Protein AF-A0A936SI20-F1 (afdb_monomer)

Nearest PDB structures (foldseek):
  7jtu-assembly1_B  TM=7.827E-01  e=5.271E-05  Pseudomonas syringae

Secondary structure (DSSP, 8-state):
-----TTSTT-TTSPPPPPHHHHHHHHHHHHHHHHSTT----HHHHHHHHHHHHHH-TTTHHHHHHHHHHHHHHHHHHHHHHH-TT--HHHHHHHHHHHHHTTSS-TT-HHHHHHHHHHHHHHHTGGGS-TTTS-HHHHHHHHHHHHHHHHHTT--TTTTGGG---EETTEEPPGGG--HHHHHHTT---HHHHHHHHHTB-TTS-B-HHHHHHHHHHIIIIIHHHHHHHHHHHHHHHTSTTTTTTTTS-----TTS---

pLDDT: mean 87.97, std 15.88, range [34.09, 98.62]

Radius of gyration: 19.46 Å; Cα contacts (8 Å, |Δi|>4): 321; chains: 1; bounding box: 44×59×60 Å

Sequence (260 aa):
MPYPLNGWAKQDADMAPLPLAMQTLVDAAWQEVVDHPEFGLRPITRRQLYLYLQSTEPIRASYIWGWAALLTAQRVLPLFEQSLPNERLPSRLVTLADRVLLGRLPSSSWRISIYLEHAYHATGNSYGYDELELSTSAWCAGAAAYHALREVCGSTPLRSLNQITIVRSQQHVATDKLTDVDIGFCGQGDAAGMAALVYATLPDNRPELSRCKDFWSWWLSTVIPEAWHRATAKAAQHAHPADAARGERDRPDFGSQFRL

Foldseek 3Di:
DDDCPPPPPPPPPDQDDDDPVLLVLLVVQLVCLVPDPLSDRFLVSVLVSLVVCCVPPVPLSLLLQLQLLLVLLVVLVVVLCVLPVPDCLLVVLSVLSVCLSVVVDPLPDPVLVVSLVVLVVCLLCVVVDDPVSRALLNSLSSLSSSQSSCSSSPDRACPCLVVDWDADPNDTDDSRRDALVSCSNVSRHHSLRSSLCNQLADPVRDGDSVSSSVSSCCSSVPSSSVSVRSSVVVVVVVPPPVVVVVPPPPDPCPPPDDDD

Mean predicted aligned error: 6.42 Å

Solvent-accessible surface area (backbone atoms only — not comparable to full-atom values): 14501 Å² total; per-residue (Å²): 131,88,79,82,72,81,84,66,89,80,62,82,90,74,64,59,77,67,56,69,71,58,46,53,51,44,52,51,48,48,50,45,21,72,72,31,98,63,22,50,70,53,60,70,58,55,32,48,57,53,50,50,38,43,71,79,32,66,88,46,29,50,46,24,54,15,42,31,17,42,57,38,18,63,72,31,40,65,59,22,42,70,72,38,71,84,63,57,63,40,64,52,32,45,52,50,25,51,31,34,76,70,67,76,36,66,64,83,35,68,67,50,55,55,52,52,53,52,41,52,52,30,63,74,45,51,72,79,46,56,74,90,74,50,51,68,40,38,53,23,17,39,44,4,11,48,32,10,31,42,26,46,53,60,46,68,58,42,72,59,51,89,72,58,83,48,71,56,95,91,36,78,52,52,67,94,70,52,45,57,67,66,34,43,79,69,73,50,43,39,11,59,48,27,36,38,52,28,44,22,32,43,99,86,70,45,80,35,47,68,42,18,36,52,45,51,50,46,43,56,74,45,36,50,46,50,12,46,33,55,34,51,56,52,50,58,59,68,68,38,77,75,58,72,74,56,69,75,77,75,64,78,83,79,86,79,83,83,80,133

Structure (mmCIF, N/CA/C/O backbone):
data_AF-A0A936SI20-F1
#
_entry.id   AF-A0A936SI20-F1
#
loop_
_atom_site.group_PDB
_atom_site.id
_atom_site.type_symbol
_atom_site.label_atom_id
_atom_site.label_alt_id
_atom_site.label_comp_id
_atom_site.label_asym_id
_atom_site.label_entity_id
_atom_site.label_seq_id
_atom_site.pdbx_PDB_ins_code
_atom_site.Cartn_x
_atom_site.Cartn_y
_atom_site.Cartn_z
_atom_site.occupancy
_atom_site.B_iso_or_equiv
_atom_site.auth_seq_id
_atom_site.auth_comp_id
_atom_site.auth_asym_id
_atom_site.auth_atom_id
_atom_site.pdbx_PDB_model_num
ATOM 1 N N . MET A 1 1 ? 14.280 -19.915 -6.034 1.00 34.09 1 MET A N 1
ATOM 2 C CA . MET A 1 1 ? 14.252 -20.607 -4.726 1.00 34.09 1 MET A CA 1
ATOM 3 C C . MET A 1 1 ? 12.975 -20.206 -3.998 1.00 34.09 1 MET A C 1
ATOM 5 O O . MET A 1 1 ? 12.698 -19.012 -3.977 1.00 34.09 1 MET A O 1
ATOM 9 N N . PRO A 1 2 ? 12.175 -21.139 -3.458 1.00 35.44 2 PRO A N 1
ATOM 10 C CA . PRO A 1 2 ? 10.986 -20.787 -2.688 1.00 35.44 2 PRO A CA 1
ATOM 11 C C . PRO A 1 2 ? 11.415 -20.242 -1.319 1.00 35.44 2 PRO A C 1
ATOM 13 O O . PRO A 1 2 ? 12.085 -20.931 -0.553 1.00 35.44 2 PRO A O 1
ATOM 16 N N . TYR A 1 3 ? 11.068 -18.990 -1.023 1.00 40.94 3 TYR A N 1
ATOM 17 C CA . TYR A 1 3 ? 11.267 -18.406 0.304 1.00 40.94 3 TYR A CA 1
ATOM 18 C C . TYR A 1 3 ? 10.355 -19.122 1.309 1.00 40.94 3 TYR A C 1
ATOM 20 O O . TYR A 1 3 ? 9.141 -19.144 1.092 1.00 40.94 3 TYR A O 1
ATOM 28 N N . PRO A 1 4 ? 10.877 -19.689 2.411 1.00 36.53 4 PRO A N 1
ATOM 29 C CA . PRO A 1 4 ? 10.027 -20.280 3.429 1.00 36.53 4 PRO A CA 1
ATOM 30 C C . PRO A 1 4 ? 9.331 -19.157 4.207 1.00 36.53 4 PRO A C 1
ATOM 32 O O . PRO A 1 4 ? 9.898 -18.564 5.119 1.00 36.53 4 PRO A O 1
ATOM 35 N N . LEU A 1 5 ? 8.065 -18.894 3.883 1.00 47.62 5 LEU A N 1
ATOM 36 C CA . LEU A 1 5 ? 7.146 -18.043 4.659 1.00 47.62 5 LEU A CA 1
ATOM 37 C C . LEU A 1 5 ? 6.655 -18.732 5.949 1.00 47.62 5 LEU A C 1
ATOM 39 O O . LEU A 1 5 ? 5.606 -18.397 6.495 1.00 47.62 5 LEU A O 1
ATOM 43 N N . ASN A 1 6 ? 7.418 -19.699 6.463 1.00 39.12 6 ASN A N 1
ATOM 44 C CA . ASN A 1 6 ? 6.974 -20.713 7.424 1.00 39.12 6 ASN A CA 1
ATOM 45 C C . ASN A 1 6 ? 6.776 -20.208 8.868 1.00 39.12 6 ASN A C 1
ATOM 47 O O . ASN A 1 6 ? 6.651 -21.015 9.784 1.00 39.12 6 ASN A O 1
ATOM 51 N N . GLY A 1 7 ? 6.719 -18.893 9.088 1.00 47.31 7 GLY A N 1
ATOM 52 C CA . GLY A 1 7 ? 6.378 -18.303 10.386 1.00 47.31 7 GLY A CA 1
ATOM 53 C C . GLY A 1 7 ? 4.893 -17.976 10.580 1.00 47.31 7 GLY A C 1
ATOM 54 O O . GLY A 1 7 ? 4.487 -17.742 11.711 1.00 47.31 7 GLY A O 1
ATOM 55 N N . TRP A 1 8 ? 4.086 -17.950 9.512 1.00 53.06 8 TRP A N 1
ATOM 56 C CA . TRP A 1 8 ? 2.740 -17.351 9.552 1.00 53.06 8 TRP A CA 1
ATOM 57 C C . TRP A 1 8 ? 1.600 -18.381 9.625 1.00 53.06 8 TRP A C 1
ATOM 59 O O . TRP A 1 8 ? 0.498 -18.051 10.035 1.00 53.06 8 TRP A O 1
ATOM 69 N N . ALA A 1 9 ? 1.863 -19.649 9.298 1.00 49.19 9 ALA A N 1
ATOM 70 C CA . ALA A 1 9 ? 0.833 -20.675 9.086 1.00 49.19 9 ALA A CA 1
ATOM 71 C C . ALA A 1 9 ? 0.337 -21.401 10.360 1.00 49.19 9 ALA A C 1
ATOM 73 O O . ALA A 1 9 ? -0.119 -22.538 10.278 1.00 49.19 9 ALA A O 1
ATOM 74 N N . LYS A 1 10 ? 0.479 -20.820 11.561 1.00 50.41 10 LYS A N 1
ATOM 75 C CA . LYS A 1 10 ? 0.062 -21.481 12.823 1.00 50.41 10 LYS A CA 1
ATOM 76 C C . LYS A 1 10 ? -0.877 -20.669 13.721 1.00 50.41 10 LYS A C 1
ATOM 78 O O . LYS A 1 10 ? -1.105 -21.080 14.855 1.00 50.41 10 LYS A O 1
ATOM 83 N N . GLN A 1 11 ? -1.456 -19.571 13.234 1.00 56.06 11 GLN A N 1
ATOM 84 C CA . GLN A 1 11 ? -2.391 -18.737 14.011 1.00 56.06 11 GLN A CA 1
ATOM 85 C C . GLN A 1 11 ? -3.803 -18.634 13.408 1.00 56.06 11 GLN A C 1
ATOM 87 O O . GLN A 1 11 ? -4.549 -17.721 13.740 1.00 56.06 11 GLN A O 1
ATOM 92 N N . ASP A 1 12 ? -4.217 -19.598 12.586 1.00 58.28 12 ASP A N 1
ATOM 93 C CA . ASP A 1 12 ? -5.510 -19.518 11.888 1.00 58.28 12 ASP A CA 1
ATOM 94 C C . ASP A 1 12 ? -6.742 -19.739 12.790 1.00 58.28 12 ASP A C 1
ATOM 96 O O . ASP A 1 12 ? -7.859 -19.436 12.382 1.00 58.28 12 ASP A O 1
ATOM 100 N N . ALA A 1 13 ? -6.580 -20.246 14.019 1.00 59.50 13 ALA A N 1
ATOM 101 C CA . ALA A 1 13 ? -7.719 -20.666 14.843 1.00 59.50 13 ALA A CA 1
ATOM 102 C C . ALA A 1 13 ? -8.487 -19.525 15.549 1.00 59.50 13 ALA A C 1
ATOM 104 O O . ALA A 1 13 ? -9.607 -19.770 15.985 1.00 59.50 13 ALA A O 1
ATOM 105 N N . ASP A 1 14 ? -7.937 -18.305 15.638 1.00 76.44 14 ASP A N 1
ATOM 106 C CA . ASP A 1 14 ? -8.516 -17.205 16.444 1.00 76.44 14 ASP A CA 1
ATOM 107 C C . ASP A 1 14 ? -8.652 -15.859 15.697 1.00 76.44 14 ASP A C 1
ATOM 109 O O . ASP A 1 14 ? -8.897 -14.812 16.309 1.00 76.44 14 ASP A O 1
ATOM 113 N N . MET A 1 15 ? -8.522 -15.840 14.365 1.00 82.50 15 MET A N 1
ATOM 114 C CA . MET A 1 15 ? -8.760 -14.603 13.617 1.00 82.50 15 MET A CA 1
ATOM 115 C C . MET A 1 15 ? -10.246 -14.233 13.659 1.00 82.50 15 MET A C 1
ATOM 117 O O . MET A 1 15 ? -11.110 -14.962 13.174 1.00 82.50 15 MET A O 1
ATOM 121 N N . ALA A 1 16 ? -10.540 -13.062 14.227 1.00 84.25 16 ALA A N 1
ATOM 122 C CA . ALA A 1 16 ? -11.885 -12.499 14.219 1.00 84.25 16 ALA A CA 1
ATOM 123 C C . ALA A 1 16 ? -12.386 -12.383 12.765 1.00 84.25 16 ALA A C 1
ATOM 125 O O . ALA A 1 16 ? -11.688 -11.776 11.945 1.00 84.25 16 ALA A O 1
ATOM 126 N N . PRO A 1 17 ? -13.572 -12.926 12.434 1.00 90.94 17 PRO A N 1
ATOM 127 C CA . PRO A 1 17 ? -14.071 -12.893 11.068 1.00 90.94 17 PRO A CA 1
ATOM 128 C C . PRO A 1 17 ? -14.302 -11.449 10.613 1.00 90.94 17 PRO A C 1
ATOM 130 O O . PRO A 1 17 ? -14.689 -10.581 11.405 1.00 90.94 17 PRO A O 1
ATOM 133 N N . LEU A 1 18 ? -14.091 -11.197 9.320 1.00 94.31 18 LEU A N 1
ATOM 134 C CA . LEU A 1 18 ? -14.479 -9.930 8.711 1.00 94.31 18 LEU A CA 1
ATOM 135 C C . LEU A 1 18 ? -16.003 -9.742 8.829 1.00 94.31 18 LEU A C 1
ATOM 137 O O . LEU A 1 18 ? -16.756 -10.712 8.699 1.00 94.31 18 LEU A O 1
ATOM 141 N N . PRO A 1 19 ? -16.496 -8.505 9.024 1.00 95.25 19 PRO A N 1
ATOM 142 C CA . PRO A 1 19 ? -17.918 -8.222 8.889 1.00 95.25 19 PRO A CA 1
ATOM 143 C C . PRO A 1 19 ? -18.422 -8.666 7.514 1.00 95.25 19 PRO A C 1
ATOM 145 O O . PRO A 1 19 ? -17.736 -8.448 6.516 1.00 95.25 19 PRO A O 1
ATOM 148 N N . LEU A 1 20 ? -19.638 -9.218 7.444 1.00 95.81 20 LEU A N 1
ATOM 149 C CA . LEU A 1 20 ? -20.195 -9.789 6.209 1.00 95.81 20 LEU A CA 1
ATOM 150 C C . LEU A 1 20 ? -20.083 -8.841 5.004 1.00 95.81 20 LEU A C 1
ATOM 152 O O . LEU A 1 20 ? -19.653 -9.254 3.936 1.00 95.81 20 LEU A O 1
ATOM 156 N N . ALA A 1 21 ? -20.405 -7.559 5.185 1.00 95.81 21 ALA A N 1
ATOM 157 C CA . ALA A 1 21 ? -20.318 -6.578 4.106 1.00 95.81 21 ALA A CA 1
ATOM 158 C C . ALA A 1 21 ? -18.870 -6.289 3.656 1.00 95.81 21 ALA A C 1
ATOM 160 O O . ALA A 1 21 ? -18.645 -6.058 2.471 1.00 95.81 21 ALA A O 1
ATOM 161 N N . MET A 1 22 ? -17.879 -6.374 4.555 1.00 95.50 22 MET A N 1
ATOM 162 C CA . MET A 1 22 ? -16.465 -6.316 4.162 1.00 95.50 22 MET A CA 1
ATOM 163 C C . MET A 1 22 ? -16.072 -7.567 3.374 1.00 95.50 22 MET A C 1
ATOM 165 O O . MET A 1 22 ? -15.411 -7.448 2.348 1.00 95.50 22 MET A O 1
ATOM 169 N N . GLN A 1 23 ? -16.514 -8.751 3.815 1.00 97.06 23 GLN A N 1
ATOM 170 C CA . GLN A 1 23 ? -16.260 -10.004 3.101 1.00 97.06 23 GLN A CA 1
ATOM 171 C C . GLN A 1 23 ? -16.832 -9.952 1.679 1.00 97.06 23 GLN A C 1
ATOM 173 O O . GLN A 1 23 ? -16.118 -10.248 0.731 1.00 97.06 23 GLN A O 1
ATOM 178 N N . THR A 1 24 ? -18.064 -9.464 1.504 1.00 97.12 24 THR A N 1
ATOM 179 C CA . THR A 1 24 ? -18.669 -9.276 0.175 1.00 97.12 24 THR A CA 1
ATOM 180 C C . THR A 1 24 ? -17.839 -8.356 -0.725 1.00 97.12 24 THR A C 1
ATOM 182 O O . THR A 1 24 ? -17.704 -8.631 -1.915 1.00 97.12 24 THR A O 1
ATOM 185 N N . LEU A 1 25 ? -17.264 -7.272 -0.190 1.00 97.06 25 LEU A N 1
ATOM 186 C CA . LEU A 1 25 ? -16.385 -6.394 -0.971 1.00 97.06 25 LEU A CA 1
ATOM 187 C C . LEU A 1 25 ? -15.055 -7.066 -1.327 1.00 97.06 25 LEU A C 1
ATOM 189 O O . LEU A 1 25 ? -14.559 -6.868 -2.433 1.00 97.06 25 LEU A O 1
ATOM 193 N N . VAL A 1 26 ? -14.487 -7.858 -0.415 1.00 97.25 26 VAL A N 1
ATOM 194 C CA . VAL A 1 26 ? -13.281 -8.659 -0.674 1.00 97.25 26 VAL A CA 1
ATOM 195 C C . VAL A 1 26 ? -13.548 -9.700 -1.763 1.00 97.25 26 VAL A C 1
ATOM 197 O O . VAL A 1 26 ? -12.751 -9.818 -2.691 1.00 97.25 26 VAL A O 1
ATOM 200 N N . ASP A 1 27 ? -14.688 -10.388 -1.709 1.00 97.62 27 ASP A N 1
ATOM 201 C CA . ASP A 1 27 ? -15.091 -11.380 -2.709 1.00 97.62 27 ASP A CA 1
ATOM 202 C C . ASP A 1 27 ? -15.325 -10.726 -4.081 1.00 97.62 27 ASP A C 1
ATOM 204 O O . ASP A 1 27 ? -14.881 -11.244 -5.104 1.00 97.62 27 ASP A O 1
ATOM 208 N N . ALA A 1 28 ? -15.960 -9.548 -4.116 1.00 97.94 28 ALA A N 1
ATOM 209 C CA . ALA A 1 28 ? -16.147 -8.778 -5.346 1.00 97.94 28 ALA A CA 1
ATOM 210 C C . ALA A 1 28 ? -14.812 -8.282 -5.932 1.00 97.94 28 ALA A C 1
ATOM 212 O O . ALA A 1 28 ? -14.602 -8.357 -7.143 1.00 97.94 28 ALA A O 1
ATOM 213 N N . ALA A 1 29 ? -13.890 -7.814 -5.083 1.00 98.06 29 ALA A N 1
ATOM 214 C CA . ALA A 1 29 ? -12.540 -7.436 -5.495 1.00 98.06 29 ALA A CA 1
ATOM 215 C C . ALA A 1 29 ? -11.754 -8.641 -6.035 1.00 98.06 29 ALA A C 1
ATOM 217 O O . ALA A 1 29 ? -11.025 -8.513 -7.017 1.00 98.06 29 ALA A O 1
ATOM 218 N N . TRP A 1 30 ? -11.926 -9.821 -5.437 1.00 98.19 30 TRP A N 1
ATOM 219 C CA . TRP A 1 30 ? -11.322 -11.049 -5.944 1.00 98.19 30 TRP A CA 1
ATOM 220 C C . TRP A 1 30 ? -11.899 -11.455 -7.302 1.00 98.19 30 TRP A C 1
ATOM 222 O O . TRP A 1 30 ? -11.140 -11.795 -8.209 1.00 98.19 30 TRP A O 1
ATOM 232 N N . GLN A 1 31 ? -13.219 -11.368 -7.473 1.00 98.19 31 GLN A N 1
ATOM 233 C CA . GLN A 1 31 ? -13.856 -11.643 -8.758 1.00 98.19 31 GLN A CA 1
ATOM 234 C C . GLN A 1 31 ? -13.330 -10.704 -9.854 1.00 98.19 31 GLN A C 1
ATOM 236 O O . GLN A 1 31 ? -13.006 -11.161 -10.946 1.00 98.19 31 GLN A O 1
ATOM 241 N N . GLU A 1 32 ? -13.133 -9.419 -9.542 1.00 97.62 32 GLU A N 1
ATOM 242 C CA . GLU A 1 32 ? -12.495 -8.477 -10.467 1.00 97.62 32 GLU A CA 1
ATOM 243 C C . GLU A 1 32 ? -11.084 -8.918 -10.874 1.00 97.62 32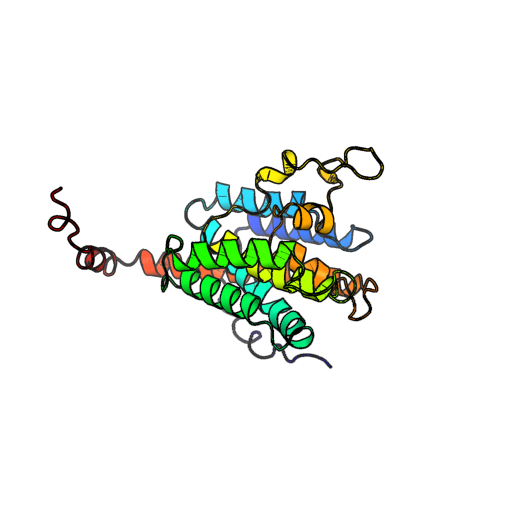 GLU A C 1
ATOM 245 O O . GLU A 1 32 ? -10.760 -8.887 -12.059 1.00 97.62 32 GLU A O 1
ATOM 250 N N . VAL A 1 33 ? -10.255 -9.356 -9.923 1.00 97.00 33 VAL A N 1
ATOM 251 C CA . VAL A 1 33 ? -8.907 -9.869 -10.219 1.00 97.00 33 VAL A CA 1
ATOM 252 C C . VAL A 1 33 ? -8.973 -11.074 -11.153 1.00 97.00 33 VAL A C 1
ATOM 254 O O . VAL A 1 33 ? -8.160 -11.178 -12.065 1.00 97.00 33 VAL A O 1
ATOM 257 N N . VAL A 1 34 ? -9.926 -11.985 -10.948 1.00 97.00 34 VAL A N 1
ATOM 258 C CA . VAL A 1 34 ? -10.100 -13.176 -11.795 1.00 97.00 34 VAL A CA 1
ATOM 259 C C . VAL A 1 34 ? -10.534 -12.805 -13.215 1.00 97.00 34 VAL A C 1
ATOM 261 O O . VAL A 1 34 ? -10.047 -13.418 -14.165 1.00 97.00 34 VAL A O 1
ATOM 264 N N . ASP A 1 35 ? -11.403 -11.805 -13.354 1.00 96.69 35 ASP A N 1
ATOM 265 C CA . ASP A 1 35 ? -11.956 -11.373 -14.641 1.00 96.69 35 ASP A CA 1
ATOM 266 C C . ASP A 1 35 ? -11.031 -10.405 -15.405 1.00 96.69 35 ASP A C 1
ATOM 268 O O . ASP A 1 35 ? -11.179 -10.222 -16.617 1.00 96.69 35 ASP A O 1
ATOM 272 N N . HIS A 1 36 ? -10.063 -9.776 -14.727 1.00 93.94 36 HIS A N 1
ATOM 273 C CA . HIS A 1 36 ? -9.126 -8.844 -15.349 1.00 93.94 36 HIS A CA 1
ATOM 274 C C . HIS A 1 36 ? -8.080 -9.584 -16.212 1.00 93.94 36 HIS A C 1
ATOM 276 O O . HIS A 1 36 ? -7.395 -10.470 -15.698 1.00 93.94 36 HIS A O 1
ATOM 282 N N . PRO A 1 37 ? -7.839 -9.185 -17.482 1.00 92.38 37 PRO A N 1
ATOM 283 C CA . PRO A 1 37 ? -6.885 -9.870 -18.370 1.00 92.38 37 PRO A CA 1
ATOM 284 C C . PRO A 1 37 ? -5.454 -9.973 -17.819 1.00 92.38 37 PRO A C 1
ATOM 286 O O . PRO A 1 37 ? -4.747 -10.942 -18.074 1.00 92.38 37 PRO A O 1
ATOM 289 N N . GLU A 1 38 ? -5.035 -8.965 -17.054 1.00 92.31 38 GLU A N 1
ATOM 290 C CA . GLU A 1 38 ? -3.713 -8.896 -16.409 1.00 92.31 38 GLU A CA 1
ATOM 291 C C . GLU A 1 38 ? -3.732 -9.298 -14.922 1.00 92.31 38 GLU A C 1
ATOM 293 O O . GLU A 1 38 ? -2.758 -9.078 -14.205 1.00 92.31 38 GLU A O 1
ATOM 298 N N . PHE A 1 39 ? -4.854 -9.839 -14.436 1.00 92.38 39 PHE A N 1
ATOM 299 C CA . PHE A 1 39 ? -5.101 -10.135 -13.021 1.00 92.38 39 PHE A CA 1
ATOM 300 C C . PHE A 1 39 ? -4.857 -8.946 -12.077 1.00 92.38 39 PHE A C 1
ATOM 302 O O . PHE A 1 39 ? -4.412 -9.123 -10.947 1.00 92.38 39 PHE A O 1
ATOM 309 N N . GLY A 1 40 ? -5.100 -7.719 -12.542 1.00 93.31 40 GLY A N 1
ATOM 310 C CA . GLY A 1 40 ? -4.929 -6.507 -11.749 1.00 93.31 40 GLY A CA 1
ATOM 311 C C . GLY A 1 40 ? -6.171 -6.202 -10.916 1.00 93.31 40 GLY A C 1
ATOM 312 O O . GLY A 1 40 ? -7.290 -6.320 -11.408 1.00 93.31 40 GLY A O 1
ATOM 313 N N . LEU A 1 41 ? -5.975 -5.755 -9.675 1.00 96.44 41 LEU A N 1
ATOM 314 C CA . LEU A 1 41 ? -7.034 -5.138 -8.879 1.00 96.44 41 LEU A CA 1
ATOM 315 C C . LEU A 1 41 ? -7.017 -3.627 -9.111 1.00 96.44 41 LEU A C 1
ATOM 317 O O . LEU A 1 41 ? -6.046 -2.964 -8.730 1.00 96.44 41 LEU A O 1
ATOM 321 N N . ARG A 1 42 ? -8.072 -3.065 -9.711 1.00 96.00 42 ARG A N 1
ATOM 322 C CA . ARG A 1 42 ? -8.062 -1.652 -10.101 1.00 96.00 42 ARG A CA 1
ATOM 323 C C . ARG A 1 42 ? -7.987 -0.731 -8.876 1.00 96.00 42 ARG A C 1
ATOM 325 O O . ARG A 1 42 ? -8.638 -0.989 -7.856 1.00 96.00 42 ARG A O 1
ATOM 332 N N . PRO A 1 43 ? -7.309 0.423 -8.998 1.00 96.56 43 PRO A N 1
ATOM 333 C CA . PRO A 1 43 ? -7.232 1.424 -7.934 1.00 96.56 43 PRO A CA 1
ATOM 334 C C . PRO A 1 43 ? -8.606 1.877 -7.420 1.00 96.56 43 PRO A C 1
ATOM 336 O O . PRO A 1 43 ? -8.796 2.083 -6.223 1.00 96.56 43 PRO A O 1
ATOM 339 N N . ILE A 1 44 ? -9.602 1.999 -8.305 1.00 95.56 44 ILE A N 1
ATOM 340 C CA . ILE A 1 44 ? -10.958 2.404 -7.910 1.00 95.56 44 ILE A CA 1
ATOM 341 C C . ILE A 1 44 ? -11.608 1.401 -6.945 1.00 95.56 44 ILE A C 1
ATOM 343 O O . ILE A 1 44 ? -12.281 1.812 -6.001 1.00 95.56 44 ILE A O 1
ATOM 347 N N . THR A 1 45 ? -11.350 0.108 -7.127 1.00 96.44 45 THR A N 1
ATOM 348 C CA . THR A 1 45 ? -11.889 -0.971 -6.293 1.00 96.44 45 THR A CA 1
ATOM 349 C C . THR A 1 45 ? -11.171 -1.023 -4.947 1.00 96.44 45 THR A C 1
ATOM 351 O O . THR A 1 45 ? -11.819 -1.090 -3.902 1.00 96.44 45 THR A O 1
ATOM 354 N N . ARG A 1 46 ? -9.841 -0.841 -4.924 1.00 97.00 46 ARG A N 1
ATOM 355 C CA . ARG A 1 46 ? -9.090 -0.682 -3.660 1.00 97.00 46 ARG A CA 1
ATOM 356 C C . ARG A 1 46 ? -9.569 0.534 -2.868 1.00 97.00 46 ARG A C 1
ATOM 358 O O . ARG A 1 46 ? -9.825 0.439 -1.670 1.00 97.00 46 ARG A O 1
ATOM 365 N N . ARG A 1 47 ? -9.816 1.658 -3.547 1.00 95.75 47 ARG A N 1
ATOM 366 C CA . ARG A 1 47 ? -10.406 2.860 -2.938 1.00 95.75 47 ARG A CA 1
ATOM 367 C C . ARG A 1 47 ? -11.770 2.585 -2.303 1.00 95.75 47 ARG A C 1
ATOM 369 O O . ARG A 1 47 ? -12.038 3.114 -1.228 1.00 95.75 47 ARG A O 1
ATOM 376 N N . GLN A 1 48 ? -12.626 1.775 -2.926 1.00 95.50 48 GLN A N 1
ATOM 377 C CA . GLN A 1 48 ? -13.923 1.401 -2.348 1.00 95.50 48 GLN A CA 1
ATOM 378 C C . GLN A 1 48 ? -13.767 0.604 -1.048 1.00 95.50 48 GLN A C 1
ATOM 380 O O . GLN A 1 48 ? -14.471 0.908 -0.085 1.00 95.50 48 GLN A O 1
ATOM 385 N N . LEU A 1 49 ? -12.809 -0.329 -0.975 1.00 96.12 49 LEU A N 1
ATOM 386 C CA . LEU A 1 49 ? -12.480 -1.038 0.270 1.00 96.12 49 LEU A CA 1
ATOM 387 C C . LEU A 1 49 ? -12.071 -0.052 1.378 1.00 96.12 49 LEU A C 1
ATOM 389 O O . LEU A 1 49 ? -12.596 -0.112 2.491 1.00 96.12 49 LEU A O 1
ATOM 393 N N . TYR A 1 50 ? -11.190 0.905 1.068 1.00 96.06 50 TYR A N 1
ATOM 394 C CA . TYR A 1 50 ? -10.752 1.919 2.035 1.00 96.06 50 TYR A CA 1
ATOM 395 C C . TYR A 1 50 ? -11.891 2.837 2.498 1.00 96.06 50 TYR A C 1
ATOM 397 O O . TYR A 1 50 ? -12.010 3.124 3.690 1.00 96.06 50 TYR A O 1
ATOM 405 N N . LEU A 1 51 ? -12.747 3.285 1.575 1.00 94.94 51 LEU A N 1
ATOM 406 C CA . LEU A 1 51 ? -13.894 4.140 1.890 1.00 94.94 51 LEU A CA 1
ATOM 407 C C . LEU A 1 51 ? -14.942 3.410 2.729 1.00 94.94 51 LEU A C 1
ATOM 409 O O . LEU A 1 51 ? -15.489 4.003 3.660 1.00 94.94 51 LEU A O 1
ATOM 413 N N . TYR A 1 52 ? -15.193 2.133 2.435 1.00 95.50 52 TYR A N 1
ATOM 414 C CA . TYR A 1 52 ? -16.080 1.306 3.239 1.00 95.50 52 TYR A CA 1
ATOM 415 C C . TYR A 1 52 ? -15.587 1.254 4.689 1.00 95.50 52 TYR A C 1
ATOM 417 O O . TYR A 1 52 ? -16.320 1.673 5.586 1.00 95.50 52 TYR A O 1
ATOM 425 N N . LEU A 1 53 ? -14.319 0.885 4.911 1.00 93.75 53 LEU A N 1
ATOM 426 C CA . LEU A 1 53 ? -13.716 0.858 6.248 1.00 93.75 53 LEU A CA 1
ATOM 427 C C . LEU A 1 53 ? -13.791 2.219 6.945 1.00 93.75 53 LEU A C 1
ATOM 429 O O . LEU A 1 53 ? -14.165 2.291 8.110 1.00 93.75 53 LEU A O 1
ATOM 433 N N . GLN A 1 54 ? -13.486 3.310 6.240 1.00 94.38 54 GLN A N 1
ATOM 434 C CA . GLN A 1 54 ? -13.587 4.660 6.799 1.00 94.38 54 GLN A CA 1
ATOM 435 C C . GLN A 1 54 ? -15.014 5.005 7.254 1.00 94.38 54 GLN A C 1
ATOM 437 O O . GLN A 1 54 ? -15.175 5.725 8.240 1.00 94.38 54 GLN A O 1
ATOM 442 N N . SER A 1 55 ? -16.032 4.524 6.537 1.00 95.25 55 SER A N 1
ATOM 443 C CA . SER A 1 55 ? -17.439 4.798 6.841 1.00 95.25 55 SER A CA 1
ATOM 444 C C . SER A 1 55 ? -17.985 3.949 7.991 1.00 95.25 55 SER A C 1
ATOM 446 O O . SER A 1 55 ? -18.723 4.466 8.827 1.00 95.25 55 SER A O 1
ATOM 448 N N . THR A 1 56 ? -17.607 2.671 8.067 1.00 94.00 56 THR A N 1
ATOM 449 C CA . THR A 1 56 ? -18.126 1.736 9.076 1.00 94.00 56 THR A CA 1
ATOM 450 C C . THR A 1 56 ? -17.286 1.714 10.345 1.00 94.00 56 THR A C 1
ATOM 452 O O . THR A 1 56 ? -17.796 1.418 11.418 1.00 94.00 56 THR A O 1
ATOM 455 N N . GLU A 1 57 ? -15.996 2.023 10.230 1.00 92.94 57 GLU A N 1
ATOM 456 C CA . GLU A 1 57 ? -15.003 1.911 11.296 1.00 92.94 57 GLU A CA 1
ATOM 457 C C . GLU A 1 57 ? -14.142 3.177 11.419 1.00 92.94 57 GLU A C 1
ATOM 459 O O . GLU A 1 57 ? -12.915 3.087 11.427 1.00 92.94 57 GLU A O 1
ATOM 464 N N . PRO A 1 58 ? -14.720 4.384 11.548 1.00 89.62 58 PRO A N 1
ATOM 465 C CA . PRO A 1 58 ? -13.977 5.640 11.411 1.00 89.62 58 PRO A CA 1
ATOM 466 C C . PRO A 1 58 ? -12.797 5.788 12.383 1.00 89.62 58 PRO A C 1
ATOM 468 O O . PRO A 1 58 ? -11.800 6.419 12.044 1.00 89.62 58 PRO A O 1
ATOM 471 N N . ILE A 1 59 ? -12.894 5.184 13.572 1.00 87.88 59 ILE A N 1
ATOM 472 C CA . ILE A 1 59 ? -11.834 5.190 14.592 1.00 87.88 59 ILE A CA 1
ATOM 473 C C . ILE A 1 59 ? -10.710 4.202 14.239 1.00 87.88 59 ILE A C 1
ATOM 475 O O . ILE A 1 59 ? -9.542 4.461 14.523 1.00 87.88 59 ILE A O 1
ATOM 479 N N . ARG A 1 60 ? -11.050 3.056 13.635 1.00 92.56 60 ARG A N 1
ATOM 480 C CA . ARG A 1 60 ? -10.124 1.935 13.402 1.00 92.56 60 ARG A CA 1
ATOM 481 C C . ARG A 1 60 ? -9.597 1.861 11.974 1.00 92.56 60 ARG A C 1
ATOM 483 O O . ARG A 1 60 ? -8.564 1.233 11.768 1.00 92.56 60 ARG A O 1
ATOM 490 N N . ALA A 1 61 ? -10.257 2.498 11.009 1.00 93.69 61 ALA A N 1
ATOM 491 C CA . ALA A 1 61 ? -9.933 2.414 9.588 1.00 93.69 61 ALA A CA 1
ATOM 492 C C . ALA A 1 61 ? -8.454 2.715 9.320 1.00 93.69 61 ALA A C 1
ATOM 494 O O . ALA A 1 61 ? -7.799 1.957 8.607 1.00 93.69 61 ALA A O 1
ATOM 495 N N . SER A 1 62 ? -7.907 3.732 9.996 1.00 93.00 62 SER A N 1
ATOM 496 C CA . SER A 1 62 ? -6.493 4.094 9.892 1.00 93.00 62 SER A CA 1
ATOM 497 C C . SER A 1 62 ? -5.520 3.025 10.365 1.00 93.00 62 SER A C 1
ATOM 499 O O . SER A 1 62 ? -4.486 2.803 9.738 1.00 93.00 62 SER A O 1
ATOM 501 N N . TYR A 1 63 ? -5.868 2.306 11.428 1.00 95.25 63 TYR A N 1
ATOM 502 C CA . TYR A 1 63 ? -5.083 1.171 11.892 1.00 95.25 63 TYR A CA 1
ATOM 503 C C . TYR A 1 63 ? -5.214 -0.028 10.958 1.00 95.25 63 TYR A C 1
ATOM 505 O O . TYR A 1 63 ? -4.218 -0.707 10.723 1.00 95.25 63 TYR A O 1
ATOM 513 N N . ILE A 1 64 ? -6.409 -0.280 10.416 1.00 96.25 64 ILE A N 1
ATOM 514 C CA . ILE A 1 64 ? -6.648 -1.400 9.500 1.00 96.25 64 ILE A CA 1
ATOM 515 C C . ILE A 1 64 ? -5.817 -1.210 8.229 1.00 96.25 64 ILE A C 1
ATOM 517 O O . ILE A 1 64 ? -4.992 -2.062 7.913 1.00 96.25 64 ILE A O 1
ATOM 521 N N . TRP A 1 65 ? -5.945 -0.083 7.521 1.00 94.75 65 TRP A N 1
ATOM 522 C CA . TRP A 1 65 ? -5.124 0.108 6.321 1.00 94.75 65 TRP A CA 1
ATOM 523 C C . TRP A 1 65 ? -3.638 0.254 6.658 1.00 94.75 65 TRP A C 1
ATOM 525 O O . TRP A 1 65 ? -2.806 -0.248 5.914 1.00 94.75 65 TRP A O 1
ATOM 535 N N . GLY A 1 66 ? -3.285 0.844 7.807 1.00 97.06 66 GLY A N 1
ATOM 536 C CA . GLY A 1 66 ? -1.892 0.962 8.226 1.00 97.06 66 GLY A CA 1
ATOM 537 C C . GLY A 1 66 ? -1.231 -0.409 8.392 1.00 97.06 66 GLY A C 1
ATOM 538 O O . GLY A 1 66 ? -0.141 -0.635 7.866 1.00 97.06 66 GLY A O 1
ATOM 539 N N . TRP A 1 67 ? -1.907 -1.351 9.061 1.00 98.06 67 TRP A N 1
ATOM 540 C CA . TRP A 1 67 ? -1.437 -2.735 9.164 1.00 98.06 67 TRP A CA 1
ATOM 541 C C . TRP A 1 67 ? -1.357 -3.412 7.799 1.00 98.06 67 TRP A C 1
ATOM 543 O O . TRP A 1 67 ? -0.340 -4.040 7.507 1.00 98.06 67 TRP A O 1
ATOM 553 N N . ALA A 1 68 ? -2.373 -3.254 6.948 1.00 98.19 68 ALA A N 1
ATOM 554 C CA . ALA A 1 68 ? -2.351 -3.824 5.605 1.00 98.19 68 ALA A CA 1
ATOM 555 C C . ALA A 1 68 ? -1.148 -3.311 4.791 1.00 98.19 68 ALA A C 1
ATOM 557 O O . ALA A 1 68 ? -0.445 -4.098 4.153 1.00 98.19 68 ALA A O 1
ATOM 558 N N . ALA A 1 69 ? -0.857 -2.012 4.868 1.00 98.44 69 ALA A N 1
ATOM 559 C CA . ALA A 1 69 ? 0.258 -1.379 4.179 1.00 98.44 69 ALA A CA 1
ATOM 560 C C . ALA A 1 69 ? 1.620 -1.847 4.717 1.00 98.44 69 ALA A C 1
ATOM 562 O O . ALA A 1 69 ? 2.510 -2.178 3.932 1.00 98.44 69 ALA A O 1
ATOM 563 N N . LEU A 1 70 ? 1.775 -1.954 6.044 1.00 98.56 70 LEU A N 1
ATOM 564 C CA . LEU A 1 70 ? 2.996 -2.479 6.663 1.00 98.56 70 LEU A CA 1
ATOM 565 C C . LEU A 1 70 ? 3.273 -3.926 6.235 1.00 98.56 70 LEU A C 1
ATOM 567 O O . LEU A 1 70 ? 4.381 -4.226 5.794 1.00 98.56 70 LEU A O 1
ATOM 571 N N . LEU A 1 71 ? 2.275 -4.808 6.348 1.00 98.50 71 LEU A N 1
ATOM 572 C CA . LEU A 1 71 ? 2.389 -6.221 5.964 1.00 98.50 71 LEU A CA 1
ATOM 573 C C . LEU A 1 71 ? 2.771 -6.360 4.486 1.00 98.50 71 LEU A C 1
ATOM 575 O O . LEU A 1 71 ? 3.629 -7.163 4.118 1.00 98.50 71 LEU A O 1
ATOM 579 N N . THR A 1 72 ? 2.172 -5.519 3.647 1.00 98.56 72 THR A N 1
ATOM 580 C CA . THR A 1 72 ? 2.472 -5.432 2.220 1.00 98.56 72 THR A CA 1
ATOM 581 C C . THR A 1 72 ? 3.919 -5.014 1.964 1.00 98.56 72 THR A C 1
ATOM 583 O O . THR A 1 72 ? 4.637 -5.704 1.241 1.00 98.56 72 THR A O 1
ATOM 586 N N . ALA A 1 73 ? 4.390 -3.930 2.583 1.00 98.50 73 ALA A N 1
ATOM 587 C CA . ALA A 1 73 ? 5.763 -3.464 2.410 1.00 98.50 73 ALA A CA 1
ATOM 588 C C . ALA A 1 73 ? 6.792 -4.483 2.929 1.00 98.50 73 ALA A C 1
ATOM 590 O O . ALA A 1 73 ? 7.792 -4.745 2.262 1.00 98.50 73 ALA A O 1
ATOM 591 N N . GLN A 1 74 ? 6.528 -5.127 4.071 1.00 98.38 74 GLN A N 1
ATOM 592 C CA . GLN A 1 74 ? 7.366 -6.209 4.602 1.00 98.38 74 GLN A CA 1
ATOM 593 C C . GLN A 1 74 ? 7.491 -7.381 3.622 1.00 98.38 74 GLN A C 1
ATOM 595 O O . GLN A 1 74 ? 8.552 -7.996 3.530 1.00 98.38 74 GLN A O 1
ATOM 600 N N . ARG A 1 75 ? 6.430 -7.682 2.864 1.00 97.81 75 ARG A N 1
ATOM 601 C CA . ARG A 1 75 ? 6.412 -8.780 1.891 1.00 97.81 75 ARG A CA 1
ATOM 602 C C . ARG A 1 75 ? 7.351 -8.547 0.706 1.00 97.81 75 ARG A C 1
ATOM 604 O O . ARG A 1 75 ? 7.899 -9.522 0.189 1.00 97.81 75 ARG A O 1
ATOM 611 N N . VAL A 1 76 ? 7.518 -7.295 0.272 1.00 97.56 76 VAL A N 1
ATOM 612 C CA . VAL A 1 76 ? 8.370 -6.919 -0.876 1.00 97.56 76 VAL A CA 1
ATOM 613 C C . VAL A 1 76 ? 9.746 -6.389 -0.478 1.00 97.56 76 VAL A C 1
ATOM 615 O O . VAL A 1 76 ? 10.648 -6.387 -1.312 1.00 97.56 76 VAL A O 1
ATOM 618 N N . LEU A 1 77 ? 9.952 -6.008 0.786 1.00 97.88 77 LEU A N 1
ATOM 619 C CA . LEU A 1 77 ? 11.237 -5.506 1.281 1.00 97.88 77 LEU A CA 1
ATOM 620 C C . LEU A 1 77 ? 12.425 -6.440 0.966 1.00 97.88 77 LEU A C 1
ATOM 622 O O . LEU A 1 77 ? 13.435 -5.936 0.479 1.00 97.88 77 LEU A O 1
ATOM 626 N N . PRO A 1 78 ? 12.338 -7.777 1.124 1.00 97.31 78 PRO A N 1
ATOM 627 C CA . PRO A 1 78 ? 13.459 -8.648 0.778 1.00 97.31 78 PRO A CA 1
ATOM 628 C C . PRO A 1 78 ? 13.864 -8.576 -0.700 1.00 97.31 78 PRO A C 1
ATOM 630 O O . PRO A 1 78 ? 15.030 -8.794 -1.014 1.00 97.31 78 PRO A O 1
ATOM 633 N N . LEU A 1 79 ? 12.925 -8.293 -1.613 1.00 94.94 79 LEU A N 1
ATOM 634 C CA . LEU A 1 79 ? 13.208 -8.149 -3.048 1.00 94.94 79 LEU A CA 1
ATOM 635 C C . LEU A 1 79 ? 13.958 -6.841 -3.330 1.00 94.94 79 LEU A C 1
ATOM 637 O O . LEU A 1 79 ? 14.876 -6.815 -4.152 1.00 94.94 79 LEU A O 1
ATOM 641 N N . PHE A 1 80 ? 13.615 -5.778 -2.595 1.00 95.75 80 PHE A N 1
ATOM 642 C CA . PHE A 1 80 ? 14.385 -4.537 -2.590 1.00 95.75 80 PHE A CA 1
ATOM 643 C C . PHE A 1 80 ? 15.816 -4.783 -2.100 1.00 95.75 80 PHE A C 1
ATOM 645 O O . PHE A 1 80 ? 16.768 -4.453 -2.795 1.00 95.75 80 PHE A O 1
ATOM 652 N N . GLU A 1 81 ? 15.971 -5.410 -0.931 1.00 96.69 81 GLU A N 1
ATOM 653 C CA . GLU A 1 81 ? 17.276 -5.634 -0.293 1.00 96.69 81 GLU A CA 1
ATOM 654 C C . GLU A 1 81 ? 18.190 -6.562 -1.107 1.00 96.69 81 GLU A C 1
ATOM 656 O O . GLU A 1 81 ? 19.408 -6.425 -1.057 1.00 96.69 81 GLU A O 1
ATOM 661 N N . GLN A 1 82 ? 17.625 -7.482 -1.890 1.00 95.50 82 GLN A N 1
ATOM 662 C CA . GLN A 1 82 ? 18.390 -8.279 -2.855 1.00 95.50 82 GLN A CA 1
ATOM 663 C C . GLN A 1 82 ? 18.918 -7.441 -4.018 1.00 95.50 82 GLN A C 1
ATOM 665 O O . GLN A 1 82 ? 20.038 -7.666 -4.470 1.00 95.50 82 GLN A O 1
ATOM 670 N N . SER A 1 83 ? 18.109 -6.499 -4.503 1.00 93.81 83 SER A N 1
ATOM 671 C CA . SER A 1 83 ? 18.458 -5.657 -5.650 1.00 93.81 83 SER A CA 1
ATOM 672 C C . SER A 1 83 ? 19.447 -4.560 -5.253 1.00 93.81 83 SER A C 1
ATOM 674 O O . SER A 1 83 ? 20.387 -4.282 -5.987 1.00 93.81 83 SER A O 1
ATOM 676 N N . LEU A 1 84 ? 19.255 -3.963 -4.073 1.00 95.38 84 LEU A N 1
ATOM 677 C CA . LEU A 1 84 ? 20.025 -2.833 -3.556 1.00 95.38 84 LEU A CA 1
ATOM 678 C C . LEU A 1 84 ? 20.460 -3.084 -2.097 1.00 95.38 84 LEU A C 1
ATOM 680 O O . LEU A 1 84 ? 19.956 -2.443 -1.173 1.00 95.38 84 LEU A O 1
ATOM 684 N N . PRO A 1 85 ? 21.424 -3.988 -1.845 1.00 96.19 85 PRO A N 1
ATOM 685 C CA . PRO A 1 85 ? 21.777 -4.431 -0.487 1.00 96.19 85 PRO A CA 1
ATOM 686 C C . PRO A 1 85 ? 22.364 -3.335 0.414 1.00 96.19 85 PRO A C 1
ATOM 688 O O . PRO A 1 85 ? 22.339 -3.445 1.645 1.00 96.19 85 PRO A O 1
ATOM 691 N N . ASN A 1 86 ? 22.899 -2.273 -0.190 1.00 96.06 86 ASN A N 1
ATOM 692 C CA . ASN A 1 86 ? 23.483 -1.143 0.527 1.00 96.06 86 ASN A CA 1
ATOM 693 C C . ASN A 1 86 ? 22.463 -0.039 0.833 1.00 96.06 86 ASN A C 1
ATOM 695 O O . ASN A 1 86 ? 22.723 0.793 1.703 1.00 96.06 86 ASN A O 1
ATOM 699 N N . GLU A 1 87 ? 21.305 -0.041 0.168 1.00 96.88 87 GLU A N 1
ATOM 700 C CA . GLU A 1 87 ? 20.266 0.957 0.392 1.00 96.88 87 GLU A CA 1
ATOM 701 C C . GLU A 1 87 ? 19.397 0.545 1.588 1.00 96.88 87 GLU A C 1
ATOM 703 O O . GLU A 1 87 ? 18.767 -0.511 1.615 1.00 96.88 87 GLU A O 1
ATOM 708 N N . ARG A 1 88 ? 19.392 1.377 2.632 1.00 97.69 88 ARG A N 1
ATOM 709 C CA . ARG A 1 88 ? 18.756 1.067 3.925 1.00 97.69 88 ARG A CA 1
ATOM 710 C C . ARG A 1 88 ? 17.447 1.809 4.138 1.00 97.69 88 ARG A C 1
ATOM 712 O O . ARG A 1 88 ? 16.741 1.506 5.102 1.00 97.69 88 ARG A O 1
ATOM 719 N N . LEU A 1 89 ? 17.131 2.793 3.301 1.00 97.69 89 LEU A N 1
ATOM 720 C CA . LEU A 1 89 ? 15.986 3.666 3.490 1.00 97.69 89 LEU A CA 1
ATOM 721 C C . LEU A 1 89 ? 14.667 2.877 3.561 1.00 97.69 89 LEU A C 1
ATOM 723 O O . LEU A 1 89 ? 13.991 3.035 4.578 1.00 97.69 89 LEU A O 1
ATOM 727 N N . PRO A 1 90 ? 14.317 1.956 2.639 1.00 98.12 90 PRO A N 1
ATOM 728 C CA . PRO A 1 90 ? 13.059 1.205 2.748 1.00 98.12 90 PRO A CA 1
ATOM 729 C C . PRO A 1 90 ? 12.918 0.388 4.035 1.00 98.12 90 PRO A C 1
ATOM 731 O O . PRO A 1 90 ? 11.874 0.437 4.684 1.00 98.12 90 PRO A O 1
ATOM 734 N N . SER A 1 91 ? 13.985 -0.283 4.475 1.00 98.38 91 SER A N 1
ATOM 735 C CA . SER A 1 91 ? 14.001 -1.030 5.742 1.00 98.38 91 SER A CA 1
ATOM 736 C C . SER A 1 91 ? 13.748 -0.114 6.952 1.00 98.38 91 SER A C 1
ATOM 738 O O . SER A 1 91 ? 12.972 -0.441 7.859 1.00 98.38 91 SER A O 1
ATOM 740 N N . ARG A 1 92 ? 14.320 1.100 6.942 1.00 98.44 92 ARG A N 1
ATOM 741 C CA . ARG A 1 92 ? 14.054 2.125 7.965 1.00 98.44 92 ARG A CA 1
ATOM 742 C C . ARG A 1 92 ? 12.605 2.613 7.923 1.00 98.44 92 ARG A C 1
ATOM 744 O O . ARG A 1 92 ? 12.009 2.754 8.987 1.00 98.44 92 ARG A O 1
ATOM 751 N N . LEU A 1 93 ? 12.027 2.834 6.741 1.00 98.56 93 LEU A N 1
ATOM 752 C CA . LEU A 1 93 ? 10.626 3.257 6.591 1.00 98.56 93 LEU A CA 1
ATOM 753 C C . LEU A 1 93 ? 9.657 2.200 7.137 1.00 98.56 93 LEU A C 1
ATOM 755 O O . LEU A 1 93 ? 8.789 2.535 7.941 1.00 98.56 93 LEU A O 1
ATOM 759 N N . VAL A 1 94 ? 9.865 0.924 6.794 1.00 98.62 94 VAL A N 1
ATOM 760 C CA . VAL A 1 94 ? 9.088 -0.212 7.329 1.00 98.62 94 VAL A CA 1
ATOM 761 C C . VAL A 1 94 ? 9.208 -0.293 8.853 1.00 98.62 94 VAL A C 1
ATOM 763 O O . VAL A 1 94 ? 8.208 -0.447 9.552 1.00 98.62 94 VAL A O 1
ATOM 766 N N . THR A 1 95 ? 10.418 -0.118 9.390 1.00 98.44 95 THR A N 1
ATOM 767 C CA . THR A 1 95 ? 10.653 -0.106 10.843 1.00 98.44 95 THR A CA 1
ATOM 768 C C . THR A 1 95 ? 9.927 1.053 11.533 1.00 98.44 95 THR A C 1
ATOM 770 O O . THR A 1 95 ? 9.378 0.893 12.622 1.00 98.44 95 THR A O 1
ATOM 773 N N . LEU A 1 96 ? 9.916 2.243 10.928 1.00 98.19 96 LEU A N 1
ATOM 774 C CA . LEU A 1 96 ? 9.192 3.395 11.467 1.00 98.19 96 LEU A CA 1
ATOM 775 C C . LEU A 1 96 ? 7.677 3.172 11.431 1.00 98.19 96 LEU A C 1
ATOM 777 O O . LEU A 1 96 ? 7.013 3.470 12.423 1.00 98.19 96 LEU A O 1
ATOM 781 N N . ALA A 1 97 ? 7.151 2.603 10.345 1.00 98.38 97 ALA A N 1
ATOM 782 C CA . ALA A 1 97 ? 5.739 2.261 10.212 1.00 98.38 97 ALA A CA 1
ATOM 783 C C . ALA A 1 97 ? 5.300 1.266 11.305 1.00 98.38 97 ALA A C 1
ATOM 785 O O . ALA A 1 97 ? 4.318 1.515 12.003 1.00 98.38 97 ALA A O 1
ATOM 786 N N . ASP A 1 98 ? 6.080 0.209 11.552 1.00 98.25 98 ASP A N 1
ATOM 787 C CA . ASP A 1 98 ? 5.846 -0.722 12.666 1.00 98.25 98 ASP A CA 1
ATOM 788 C C . ASP A 1 98 ? 5.818 -0.006 14.023 1.00 98.25 98 ASP A C 1
ATOM 790 O O . ASP A 1 98 ? 4.876 -0.146 14.805 1.00 98.25 98 ASP A O 1
ATOM 794 N N . ARG A 1 99 ? 6.803 0.857 14.290 1.00 97.06 99 ARG A N 1
ATOM 795 C CA . ARG A 1 99 ? 6.852 1.612 15.549 1.00 97.06 99 ARG A CA 1
ATOM 796 C C . ARG A 1 99 ? 5.652 2.534 15.738 1.00 97.06 99 ARG A C 1
ATOM 798 O O . ARG A 1 99 ? 5.184 2.654 16.871 1.00 97.06 99 ARG A O 1
ATOM 805 N N . VAL A 1 100 ? 5.164 3.177 14.679 1.00 96.31 100 VAL A N 1
ATOM 806 C CA . VAL A 1 100 ? 3.966 4.025 14.752 1.00 96.31 100 VAL A CA 1
ATOM 807 C C . VAL A 1 100 ? 2.722 3.172 15.007 1.00 96.31 100 VAL A C 1
ATOM 809 O O . VAL A 1 100 ? 1.963 3.463 15.936 1.00 96.31 100 VAL A O 1
ATOM 812 N N . LEU A 1 101 ? 2.551 2.055 14.292 1.00 95.50 101 LEU A N 1
ATOM 813 C CA . LEU A 1 101 ? 1.434 1.130 14.514 1.00 95.50 101 LEU A CA 1
ATOM 814 C C . LEU A 1 101 ? 1.438 0.499 15.901 1.00 95.50 101 LEU A C 1
ATOM 816 O O . LEU A 1 101 ? 0.370 0.279 16.466 1.00 95.50 101 LEU A O 1
ATOM 820 N N . LEU A 1 102 ? 2.603 0.267 16.498 1.00 94.88 102 LEU A N 1
ATOM 821 C CA . LEU A 1 102 ? 2.733 -0.233 17.867 1.00 94.88 102 LEU A CA 1
ATOM 822 C C . LEU A 1 102 ? 2.636 0.871 18.933 1.00 94.88 102 LEU A C 1
ATOM 824 O O . LEU A 1 102 ? 2.737 0.577 20.119 1.00 94.88 102 LEU A O 1
ATOM 828 N N . GLY A 1 103 ? 2.445 2.139 18.547 1.00 94.00 103 GLY A N 1
ATOM 829 C CA . GLY A 1 103 ? 2.391 3.271 19.483 1.00 94.00 103 GLY A CA 1
ATOM 830 C C . GLY A 1 103 ? 3.736 3.611 20.140 1.00 94.00 103 GLY A C 1
ATOM 831 O O . GLY A 1 103 ? 3.780 4.379 21.094 1.00 94.00 103 GLY A O 1
ATOM 832 N N . ARG A 1 104 ? 4.846 3.064 19.630 1.00 95.88 104 ARG A N 1
ATOM 833 C CA . ARG A 1 104 ? 6.223 3.296 20.112 1.00 95.88 104 ARG A CA 1
ATOM 834 C C . ARG A 1 104 ? 6.867 4.548 19.510 1.00 95.88 104 ARG A C 1
ATOM 836 O O . ARG A 1 104 ? 8.021 4.865 19.815 1.00 95.88 104 ARG A O 1
ATOM 843 N N . LEU A 1 105 ? 6.174 5.202 18.582 1.00 94.94 105 LEU A N 1
ATOM 844 C CA . LEU A 1 105 ? 6.558 6.462 17.963 1.00 94.94 105 LEU A CA 1
ATOM 845 C C . LEU A 1 105 ? 5.283 7.215 17.544 1.00 94.94 105 LEU A C 1
ATOM 847 O O . LEU A 1 105 ? 4.470 6.636 16.829 1.00 94.94 105 LEU A O 1
ATOM 851 N N . PRO A 1 106 ? 5.080 8.478 17.951 1.00 95.56 106 PRO A N 1
ATOM 852 C CA . PRO A 1 106 ? 3.952 9.266 17.461 1.00 95.56 106 PRO A CA 1
ATOM 853 C C . PRO A 1 106 ? 4.051 9.487 15.947 1.00 95.56 106 PRO A C 1
ATOM 855 O O . PRO A 1 106 ? 5.135 9.795 15.444 1.00 95.56 106 PRO A O 1
ATOM 858 N N . SER A 1 107 ? 2.928 9.403 15.228 1.00 95.50 107 SER A N 1
ATOM 859 C CA . SER A 1 107 ? 2.875 9.688 13.784 1.00 95.50 107 SER A CA 1
ATOM 860 C C . SER A 1 107 ? 3.282 11.127 13.442 1.00 95.50 107 SER A C 1
ATOM 862 O O . SER A 1 107 ? 3.755 11.377 12.340 1.00 95.50 107 SER A O 1
ATOM 864 N N . SER A 1 108 ? 3.159 12.053 14.399 1.00 95.50 108 SER A N 1
ATOM 865 C CA . SER A 1 108 ? 3.579 13.457 14.309 1.00 95.50 108 SER A CA 1
ATOM 866 C C . SER A 1 108 ? 5.052 13.707 14.662 1.00 95.50 108 SER A C 1
ATOM 868 O O . SER A 1 108 ? 5.485 14.857 14.721 1.00 95.50 108 SER A O 1
ATOM 870 N N . SER A 1 109 ? 5.843 12.666 14.947 1.00 96.31 109 SER A N 1
ATOM 871 C CA . SER A 1 109 ? 7.258 12.836 15.284 1.00 96.31 109 SER A CA 1
ATOM 872 C C . SER A 1 109 ? 8.027 13.486 14.128 1.00 96.31 109 SER A C 1
ATOM 874 O O . SER A 1 109 ? 7.950 13.015 12.998 1.00 96.31 109 SER A O 1
ATOM 876 N N . TRP A 1 110 ? 8.865 14.491 14.416 1.00 95.69 110 TRP A N 1
ATOM 877 C CA . TRP A 1 110 ? 9.729 15.141 13.414 1.00 95.69 110 TRP A CA 1
ATOM 878 C C . TRP A 1 110 ? 10.597 14.150 12.625 1.00 95.69 110 TRP A C 1
ATOM 880 O O . TRP A 1 110 ? 10.904 14.378 11.458 1.00 95.69 110 TRP A O 1
ATOM 890 N N . ARG A 1 111 ? 10.965 13.018 13.245 1.00 94.88 111 ARG A N 1
ATOM 891 C CA . ARG A 1 111 ? 11.701 11.939 12.577 1.00 94.88 111 ARG A CA 1
ATOM 892 C C . ARG A 1 111 ? 10.899 11.365 11.414 1.00 94.88 111 ARG A C 1
ATOM 894 O O . ARG A 1 111 ? 11.471 11.140 10.359 1.00 94.88 111 ARG A O 1
ATOM 901 N N . ILE A 1 112 ? 9.596 11.151 11.593 1.00 97.19 112 ILE A N 1
ATOM 902 C CA . ILE A 1 112 ? 8.719 10.674 10.520 1.00 97.19 112 ILE A CA 1
ATOM 903 C C . ILE A 1 112 ? 8.726 11.662 9.358 1.00 97.19 112 ILE A C 1
ATOM 905 O O . ILE A 1 112 ? 8.944 11.239 8.228 1.00 97.19 112 ILE A O 1
ATOM 909 N N . SER A 1 113 ? 8.562 12.959 9.634 1.00 96.06 113 SER A N 1
ATOM 910 C CA . SER A 1 113 ? 8.548 13.992 8.594 1.00 96.06 113 SER A CA 1
ATOM 911 C C . SER A 1 113 ? 9.832 13.989 7.760 1.00 96.06 113 SER A C 1
ATOM 913 O O . SER A 1 113 ? 9.749 13.932 6.538 1.00 96.06 113 SER A O 1
ATOM 915 N N . ILE A 1 114 ? 11.005 13.938 8.405 1.00 96.75 114 ILE A N 1
ATOM 916 C CA . ILE A 1 114 ? 12.298 13.875 7.701 1.00 96.75 114 ILE A CA 1
ATOM 917 C C . ILE A 1 114 ? 12.406 12.620 6.834 1.00 96.75 114 ILE A C 1
ATOM 919 O O . ILE A 1 114 ? 12.856 12.689 5.695 1.00 96.75 114 ILE A O 1
ATOM 923 N N . TYR A 1 115 ? 12.008 11.456 7.355 1.00 98.06 115 TYR A N 1
ATOM 924 C CA . TYR A 1 115 ? 12.096 10.212 6.590 1.00 98.06 115 TYR A CA 1
ATOM 925 C C . TYR A 1 115 ? 11.101 10.165 5.429 1.00 98.06 115 TYR A C 1
ATOM 927 O O . TYR A 1 115 ? 11.441 9.623 4.383 1.00 98.06 115 TYR A O 1
ATOM 935 N N . LEU A 1 116 ? 9.905 10.739 5.582 1.00 97.19 116 LEU A N 1
ATOM 936 C CA . LEU A 1 116 ? 8.932 10.857 4.497 1.00 97.19 116 LEU A CA 1
ATOM 937 C C . LEU A 1 116 ? 9.413 11.802 3.396 1.00 97.19 116 LEU A C 1
ATOM 939 O O . LEU A 1 116 ? 9.274 11.468 2.224 1.00 97.19 116 LEU A O 1
ATOM 943 N N . GLU A 1 117 ? 10.001 12.941 3.757 1.00 96.56 117 GLU A N 1
ATOM 944 C CA . GLU A 1 117 ? 10.606 13.873 2.801 1.00 96.56 117 GLU A CA 1
ATOM 945 C C . GLU A 1 117 ? 11.781 13.218 2.066 1.00 96.56 117 GLU A C 1
ATOM 947 O O . GLU A 1 117 ? 11.826 13.199 0.837 1.00 96.56 117 GLU A O 1
ATOM 952 N N . HIS A 1 118 ? 12.691 12.579 2.804 1.00 96.69 118 HIS A N 1
ATOM 953 C CA . HIS A 1 118 ? 13.835 11.901 2.206 1.00 96.69 118 HIS A CA 1
ATOM 954 C C . HIS A 1 118 ? 13.404 10.737 1.301 1.00 96.69 118 HIS A C 1
ATOM 956 O O . HIS A 1 118 ? 13.966 10.555 0.227 1.00 96.69 118 HIS A O 1
ATOM 962 N N . ALA A 1 119 ? 12.373 9.983 1.689 1.00 96.25 119 ALA A N 1
ATOM 963 C CA . ALA A 1 119 ? 11.799 8.919 0.871 1.00 96.25 119 ALA A CA 1
ATOM 964 C C . ALA A 1 119 ? 11.081 9.442 -0.374 1.00 96.25 119 ALA A C 1
ATOM 966 O O . ALA A 1 119 ? 11.201 8.826 -1.430 1.00 96.25 119 ALA A O 1
ATOM 967 N N . TYR A 1 120 ? 10.386 10.576 -0.283 1.00 95.00 120 TYR A N 1
ATOM 968 C CA . TYR A 1 120 ? 9.796 11.238 -1.445 1.00 95.00 120 TYR A CA 1
ATOM 969 C C . TYR A 1 120 ? 10.876 11.618 -2.468 1.00 95.00 120 TYR A C 1
ATOM 971 O O . TYR A 1 120 ? 10.761 11.283 -3.643 1.00 95.00 120 TYR A O 1
ATOM 979 N N . HIS A 1 121 ? 11.978 12.225 -2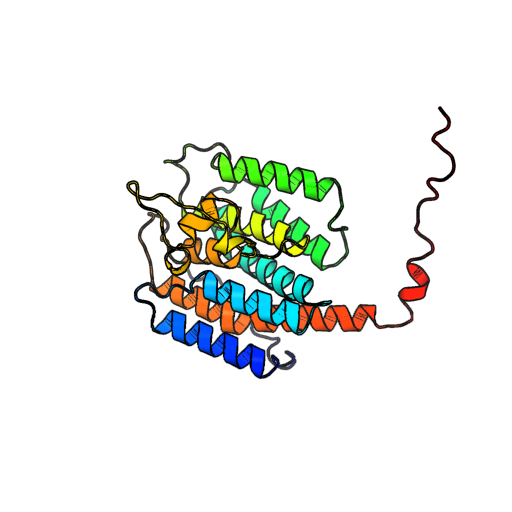.020 1.00 94.94 121 HIS A N 1
ATOM 980 C CA . HIS A 1 121 ? 13.092 12.556 -2.911 1.00 94.94 121 HIS A CA 1
ATOM 981 C C . HIS A 1 121 ? 13.824 11.321 -3.440 1.00 94.94 121 HIS A C 1
ATOM 983 O O . HIS A 1 121 ? 14.142 11.267 -4.624 1.00 94.94 121 HIS A O 1
ATOM 989 N N . ALA A 1 122 ? 14.067 10.315 -2.598 1.00 94.19 122 ALA A N 1
ATOM 990 C CA . ALA A 1 122 ? 14.733 9.089 -3.019 1.00 94.19 122 ALA A CA 1
ATOM 991 C C . ALA A 1 122 ? 13.900 8.322 -4.056 1.00 94.19 122 ALA A C 1
ATOM 993 O O . ALA A 1 122 ? 14.437 7.909 -5.075 1.00 94.19 122 ALA A O 1
ATOM 994 N N . THR A 1 123 ? 12.588 8.185 -3.848 1.00 91.25 123 THR A N 1
ATOM 995 C CA . THR A 1 123 ? 11.692 7.559 -4.837 1.00 91.25 123 THR A CA 1
ATOM 996 C C . THR A 1 123 ? 11.599 8.380 -6.125 1.00 91.25 123 THR A C 1
ATOM 998 O O . THR A 1 123 ? 11.591 7.795 -7.202 1.00 91.25 123 THR A O 1
ATOM 1001 N N . GLY A 1 124 ? 11.593 9.715 -6.045 1.00 89.81 124 GLY A N 1
ATOM 1002 C CA . GLY A 1 124 ? 11.572 10.592 -7.222 1.00 89.81 124 GLY A CA 1
ATOM 1003 C C . GLY A 1 124 ? 12.890 10.667 -8.005 1.00 89.81 124 GLY A C 1
ATOM 1004 O O . GLY A 1 124 ? 12.864 11.017 -9.177 1.00 89.81 124 GLY A O 1
ATOM 1005 N N . ASN A 1 125 ? 14.024 10.341 -7.380 1.00 92.81 125 ASN A N 1
ATOM 1006 C CA . ASN A 1 125 ? 15.357 10.375 -7.993 1.00 92.81 125 ASN A CA 1
ATOM 1007 C C . ASN A 1 125 ? 16.016 8.985 -8.014 1.00 92.81 125 ASN A C 1
ATOM 1009 O O . ASN A 1 125 ? 17.225 8.871 -7.815 1.00 92.81 125 ASN A O 1
ATOM 1013 N N . SER A 1 126 ? 15.218 7.920 -8.148 1.00 91.94 126 SER A N 1
ATOM 1014 C CA . SER A 1 126 ? 15.696 6.537 -8.313 1.00 91.94 126 SER A CA 1
ATOM 1015 C C . SER A 1 126 ? 16.767 6.104 -7.300 1.00 91.94 126 SER A C 1
ATOM 1017 O O . SER A 1 126 ? 17.704 5.387 -7.629 1.00 91.94 126 SER A O 1
ATOM 1019 N N . TYR A 1 127 ? 16.655 6.552 -6.046 1.00 92.69 127 TYR A N 1
ATOM 1020 C CA . TYR A 1 127 ? 17.615 6.304 -4.961 1.00 92.69 127 TYR A CA 1
ATOM 1021 C C . TYR A 1 127 ? 19.064 6.724 -5.291 1.00 92.69 127 TYR A C 1
ATOM 1023 O O . TYR A 1 127 ? 20.009 6.223 -4.689 1.00 92.69 127 TYR A O 1
ATOM 1031 N N . GLY A 1 128 ? 19.243 7.658 -6.231 1.00 93.31 128 GLY A N 1
ATOM 1032 C CA . GLY A 1 128 ? 20.546 8.119 -6.715 1.00 93.31 128 GLY A CA 1
ATOM 1033 C C . GLY A 1 128 ? 21.176 7.247 -7.806 1.00 93.31 128 GLY A C 1
ATOM 1034 O O . GLY A 1 128 ? 22.307 7.529 -8.195 1.00 93.31 128 GLY A O 1
ATOM 1035 N N . TYR A 1 129 ? 20.476 6.218 -8.287 1.00 92.69 129 TYR A N 1
ATOM 1036 C CA . TYR A 1 129 ? 20.891 5.393 -9.424 1.00 92.69 129 TYR A CA 1
ATOM 1037 C C . TYR A 1 129 ? 20.375 5.988 -10.737 1.00 92.69 129 TYR A C 1
ATOM 1039 O O . TYR A 1 129 ? 19.385 6.725 -10.742 1.00 92.69 129 TYR A O 1
ATOM 1047 N N . ASP A 1 130 ? 21.022 5.643 -11.851 1.00 91.94 130 ASP A N 1
ATOM 1048 C CA . ASP A 1 130 ? 20.471 5.921 -13.177 1.00 91.94 130 ASP A CA 1
ATOM 1049 C C . ASP A 1 130 ? 19.121 5.192 -13.331 1.00 91.94 130 ASP A C 1
ATOM 1051 O O . ASP A 1 130 ? 18.961 4.047 -12.892 1.00 91.94 130 ASP A O 1
ATOM 1055 N N . GLU A 1 131 ? 18.134 5.849 -13.942 1.00 85.69 131 GLU A N 1
ATOM 1056 C CA . GLU A 1 131 ? 16.802 5.276 -14.172 1.00 85.69 131 GLU A CA 1
ATOM 1057 C C . GLU A 1 131 ? 16.858 3.971 -14.978 1.00 85.69 131 GLU A C 1
ATOM 1059 O O . GLU A 1 131 ? 16.000 3.107 -14.811 1.00 85.69 131 GLU A O 1
ATOM 1064 N N . LEU A 1 132 ? 17.877 3.806 -15.825 1.00 87.19 132 LEU A N 1
ATOM 1065 C CA . LEU A 1 132 ? 18.097 2.596 -16.613 1.00 87.19 132 LEU A CA 1
ATOM 1066 C C . LEU A 1 132 ? 18.753 1.465 -15.807 1.00 87.19 132 LEU A C 1
ATOM 1068 O O . LEU A 1 132 ? 18.647 0.300 -16.193 1.00 87.19 132 LEU A O 1
ATOM 1072 N N . GLU A 1 133 ? 19.432 1.791 -14.707 1.00 88.44 133 GLU A N 1
ATOM 1073 C CA . GLU A 1 133 ? 20.098 0.821 -13.831 1.00 88.44 133 GLU A CA 1
ATOM 1074 C C . GLU A 1 133 ? 19.162 0.300 -12.735 1.00 88.44 133 GLU A C 1
ATOM 1076 O O . GLU A 1 133 ? 19.288 -0.848 -12.295 1.00 88.44 133 GLU A O 1
ATOM 1081 N N . LEU A 1 134 ? 18.204 1.120 -12.296 1.00 90.62 134 LEU A N 1
ATOM 1082 C CA . LEU A 1 134 ? 17.238 0.729 -11.280 1.00 90.62 134 LEU A CA 1
ATOM 1083 C C . LEU A 1 134 ? 16.090 -0.078 -11.893 1.00 90.62 134 LEU A C 1
ATOM 1085 O O . LEU A 1 134 ? 15.263 0.441 -12.640 1.00 90.62 134 LEU A O 1
ATOM 1089 N N . SER A 1 135 ? 15.971 -1.352 -11.513 1.00 91.94 135 SER A N 1
ATOM 1090 C CA . SER A 1 135 ? 14.823 -2.156 -11.944 1.00 91.94 135 SER A CA 1
ATOM 1091 C C . SER A 1 135 ? 13.508 -1.563 -11.430 1.00 91.94 135 SER A C 1
ATOM 1093 O O . SER A 1 135 ? 13.407 -1.121 -10.279 1.00 91.94 135 SER A O 1
ATOM 1095 N N . THR A 1 136 ? 12.456 -1.620 -12.252 1.00 90.88 136 THR A N 1
ATOM 1096 C CA . THR A 1 136 ? 11.114 -1.159 -11.859 1.00 90.88 136 THR A CA 1
ATOM 1097 C C . THR A 1 136 ? 10.636 -1.874 -10.595 1.00 90.88 136 THR A C 1
ATOM 1099 O O . THR A 1 136 ? 10.039 -1.260 -9.716 1.00 90.88 136 THR A O 1
ATOM 1102 N N . SER A 1 137 ? 10.970 -3.160 -10.451 1.00 92.94 137 SER A N 1
ATOM 1103 C CA . SER A 1 137 ? 10.684 -3.947 -9.248 1.00 92.94 137 SER A CA 1
ATOM 1104 C C . SER A 1 137 ? 11.356 -3.373 -7.992 1.00 92.94 137 SER A C 1
ATOM 1106 O O . SER A 1 137 ? 10.715 -3.287 -6.944 1.00 92.94 137 SER A O 1
ATOM 1108 N N . ALA A 1 138 ? 12.630 -2.974 -8.062 1.00 94.69 138 ALA A N 1
ATOM 1109 C CA . ALA A 1 138 ? 13.314 -2.360 -6.924 1.00 94.69 138 ALA A CA 1
ATOM 1110 C C . ALA A 1 138 ? 12.702 -0.993 -6.590 1.00 94.69 138 ALA A C 1
ATOM 1112 O O . ALA A 1 138 ? 12.379 -0.733 -5.431 1.00 94.69 138 ALA A O 1
ATOM 1113 N N . TRP A 1 139 ? 12.446 -0.156 -7.597 1.00 94.81 139 TRP A N 1
ATOM 1114 C CA . TRP A 1 139 ? 11.780 1.130 -7.391 1.00 94.81 139 TRP A CA 1
ATOM 1115 C C . TRP A 1 139 ? 10.409 0.970 -6.709 1.00 94.81 139 TRP A C 1
ATOM 1117 O O . TRP A 1 139 ? 10.164 1.565 -5.657 1.00 94.81 139 TRP A O 1
ATOM 1127 N N . CYS A 1 140 ? 9.551 0.088 -7.234 1.00 95.94 140 CYS A N 1
ATOM 1128 C CA . CYS A 1 140 ? 8.226 -0.194 -6.679 1.00 95.94 140 CYS A CA 1
ATOM 1129 C C . CYS A 1 140 ? 8.291 -0.748 -5.247 1.00 95.94 140 CYS A C 1
ATOM 1131 O O . CYS A 1 140 ? 7.490 -0.360 -4.398 1.00 95.94 140 CYS A O 1
ATOM 1133 N N . ALA A 1 141 ? 9.252 -1.623 -4.934 1.00 96.94 141 ALA A N 1
ATOM 1134 C CA . ALA A 1 141 ? 9.398 -2.170 -3.584 1.00 96.94 141 ALA A CA 1
ATOM 1135 C C . ALA A 1 141 ? 9.800 -1.086 -2.568 1.00 96.94 141 ALA A C 1
ATOM 1137 O O . ALA A 1 141 ? 9.273 -1.043 -1.453 1.00 96.94 141 ALA A O 1
ATOM 1138 N N . GLY A 1 142 ? 10.685 -0.172 -2.967 1.00 97.00 142 GLY A N 1
ATOM 1139 C CA . GLY A 1 142 ? 11.046 0.986 -2.157 1.00 97.00 142 GLY A CA 1
ATOM 1140 C C . GLY A 1 142 ? 9.878 1.963 -1.973 1.00 97.00 142 GLY A C 1
ATOM 1141 O O . GLY A 1 142 ? 9.626 2.435 -0.859 1.00 97.00 142 GLY A O 1
ATOM 1142 N N . ALA A 1 143 ? 9.100 2.198 -3.031 1.00 96.81 143 ALA A N 1
ATOM 1143 C CA . ALA A 1 143 ? 7.896 3.017 -2.974 1.00 96.81 143 ALA A CA 1
ATOM 1144 C C . ALA A 1 143 ? 6.800 2.397 -2.090 1.00 96.81 143 ALA A C 1
ATOM 1146 O O . ALA A 1 143 ? 6.137 3.120 -1.346 1.00 96.81 143 ALA A O 1
ATOM 1147 N N . ALA A 1 144 ? 6.646 1.069 -2.076 1.00 98.12 144 ALA A N 1
ATOM 1148 C CA . ALA A 1 144 ? 5.724 0.389 -1.167 1.00 98.12 144 ALA A CA 1
ATOM 1149 C C . ALA A 1 144 ? 6.059 0.680 0.309 1.00 98.12 144 ALA A C 1
ATOM 1151 O O . ALA A 1 144 ? 5.159 0.947 1.105 1.00 98.12 144 ALA A O 1
ATOM 1152 N N . ALA A 1 145 ? 7.347 0.710 0.675 1.00 98.44 145 ALA A N 1
ATOM 1153 C CA . ALA A 1 145 ? 7.785 1.089 2.022 1.00 98.44 145 ALA A CA 1
ATOM 1154 C C . ALA A 1 145 ? 7.482 2.561 2.357 1.00 98.44 145 ALA A C 1
ATOM 1156 O O . ALA A 1 145 ? 7.068 2.873 3.477 1.00 98.44 145 ALA A O 1
ATOM 1157 N N . TYR A 1 146 ? 7.649 3.463 1.387 1.00 97.88 146 TYR A N 1
ATOM 1158 C CA . TYR A 1 146 ? 7.265 4.870 1.519 1.00 97.88 146 TYR A CA 1
ATOM 1159 C C . TYR A 1 146 ? 5.757 5.044 1.744 1.00 97.88 146 TYR A C 1
ATOM 1161 O O . TYR A 1 146 ? 5.350 5.710 2.701 1.00 97.88 146 TYR A O 1
ATOM 1169 N N . HIS A 1 147 ? 4.928 4.405 0.916 1.00 97.75 147 HIS A N 1
ATOM 1170 C CA . HIS A 1 147 ? 3.474 4.452 1.056 1.00 97.75 147 HIS A CA 1
ATOM 1171 C C . HIS A 1 147 ? 3.009 3.831 2.376 1.00 97.75 147 HIS A C 1
ATOM 1173 O O . HIS A 1 147 ? 2.184 4.432 3.061 1.00 97.75 147 HIS A O 1
ATOM 1179 N N . ALA A 1 148 ? 3.617 2.725 2.814 1.00 98.50 148 ALA A N 1
ATOM 1180 C CA . ALA A 1 148 ? 3.300 2.125 4.106 1.00 98.50 148 ALA A CA 1
ATOM 1181 C C . ALA A 1 148 ? 3.504 3.095 5.276 1.00 98.50 148 ALA A C 1
ATOM 1183 O O . ALA A 1 148 ? 2.626 3.213 6.132 1.00 98.50 148 ALA A O 1
ATOM 1184 N N . LEU A 1 149 ? 4.612 3.847 5.298 1.00 98.31 149 LEU A N 1
ATOM 1185 C CA . LEU A 1 149 ? 4.817 4.848 6.345 1.00 98.31 149 LEU A CA 1
ATOM 1186 C C . LEU A 1 149 ? 3.767 5.968 6.279 1.00 98.31 149 LEU A C 1
ATOM 1188 O O . LEU A 1 149 ? 3.242 6.375 7.314 1.00 98.31 149 LEU A O 1
ATOM 1192 N N . ARG A 1 150 ? 3.414 6.443 5.080 1.00 97.44 150 ARG A N 1
ATOM 1193 C CA . ARG A 1 150 ? 2.376 7.474 4.911 1.00 97.44 150 ARG A CA 1
ATOM 1194 C C . ARG A 1 150 ? 1.010 7.020 5.406 1.00 97.44 150 ARG A C 1
ATOM 1196 O O . ARG A 1 150 ? 0.338 7.775 6.108 1.00 97.44 150 ARG A O 1
ATOM 1203 N N . GLU A 1 151 ? 0.601 5.816 5.030 1.00 97.56 151 GLU A N 1
ATOM 1204 C CA . GLU A 1 151 ? -0.702 5.250 5.381 1.00 97.56 151 GLU A CA 1
ATOM 1205 C C . GLU A 1 151 ? -0.835 5.062 6.894 1.00 97.56 151 GLU A C 1
ATOM 1207 O O . GLU A 1 151 ? -1.830 5.479 7.492 1.00 97.56 151 GLU A O 1
ATOM 1212 N N . VAL A 1 152 ? 0.218 4.545 7.533 1.00 97.44 152 VAL A N 1
ATOM 1213 C CA . VAL A 1 152 ? 0.308 4.422 8.994 1.00 97.44 152 VAL A CA 1
ATOM 1214 C C . VAL A 1 152 ? 0.257 5.781 9.700 1.00 97.44 152 VAL A C 1
ATOM 1216 O O . VAL A 1 152 ? -0.306 5.901 10.789 1.00 97.44 152 VAL A O 1
ATOM 1219 N N . CYS A 1 153 ? 0.798 6.829 9.081 1.00 96.50 153 CYS A N 1
ATOM 1220 C CA . CYS A 1 153 ? 0.717 8.196 9.590 1.00 96.50 153 CYS A CA 1
ATOM 1221 C C . CYS A 1 153 ? -0.631 8.885 9.316 1.00 96.50 153 CYS A C 1
ATOM 1223 O O . CYS A 1 153 ? -0.776 10.070 9.613 1.00 96.50 153 CYS A O 1
ATOM 1225 N N . GLY A 1 154 ? -1.625 8.156 8.798 1.00 93.75 154 GLY A N 1
ATOM 1226 C CA . GLY A 1 154 ? -2.989 8.643 8.597 1.00 93.75 154 GLY A CA 1
ATOM 1227 C C . GLY A 1 154 ? -3.275 9.175 7.194 1.00 93.75 154 GLY A C 1
ATOM 1228 O O . GLY A 1 154 ? -4.351 9.727 6.967 1.00 93.75 154 GLY A O 1
ATOM 1229 N N . SER A 1 155 ? -2.357 9.012 6.234 1.00 93.94 155 SER A N 1
ATOM 1230 C CA . SER A 1 155 ? -2.662 9.303 4.831 1.00 93.94 155 SER A CA 1
ATOM 1231 C C . SER A 1 155 ? -3.707 8.304 4.332 1.00 93.94 155 SER A C 1
ATOM 1233 O O . SER A 1 155 ? -3.499 7.100 4.416 1.00 93.94 155 SER A O 1
ATOM 1235 N N . THR A 1 156 ? -4.833 8.793 3.810 1.00 92.12 156 THR A N 1
ATOM 1236 C CA . THR A 1 156 ? -5.847 7.925 3.198 1.00 92.12 156 THR A CA 1
ATOM 1237 C C . THR A 1 156 ? -5.407 7.543 1.779 1.00 92.12 156 THR A C 1
ATOM 1239 O O . THR A 1 156 ? -5.355 8.437 0.922 1.00 92.12 156 THR A O 1
ATOM 1242 N N . PRO A 1 157 ? -5.102 6.263 1.505 1.00 92.75 157 PRO A N 1
ATOM 1243 C CA . PRO A 1 157 ? -4.674 5.824 0.179 1.00 92.75 157 PRO A CA 1
ATOM 1244 C C . PRO A 1 157 ? -5.752 6.100 -0.877 1.00 92.75 157 PRO A C 1
ATOM 1246 O O . PRO A 1 157 ? -6.950 5.979 -0.611 1.00 92.75 157 PRO A O 1
ATOM 1249 N N . LEU A 1 158 ? -5.330 6.507 -2.081 1.00 95.00 158 LEU A N 1
ATOM 1250 C CA . LEU A 1 158 ? -6.200 6.722 -3.251 1.00 95.00 158 LEU A CA 1
ATOM 1251 C C . LEU A 1 158 ? -7.349 7.738 -3.036 1.00 95.00 158 LEU A C 1
ATOM 1253 O O . LEU A 1 158 ? -8.297 7.802 -3.825 1.00 95.00 158 LEU A O 1
ATOM 1257 N N . ARG A 1 159 ? -7.298 8.570 -1.984 1.00 91.94 159 ARG A N 1
ATOM 1258 C CA . ARG A 1 159 ? -8.354 9.553 -1.667 1.00 91.94 159 ARG A CA 1
ATOM 1259 C C . ARG A 1 159 ? -8.635 10.497 -2.836 1.00 91.94 159 ARG A C 1
ATOM 1261 O O . ARG A 1 159 ? -9.803 10.726 -3.161 1.00 91.94 159 ARG A O 1
ATOM 1268 N N . SER A 1 160 ? -7.565 10.977 -3.462 1.00 90.19 160 SER A N 1
ATOM 1269 C CA . SER A 1 160 ? -7.566 11.953 -4.554 1.00 90.19 160 SER A CA 1
ATOM 1270 C C . SER A 1 160 ? -7.530 11.316 -5.943 1.00 90.19 160 SER A C 1
ATOM 1272 O O . SER A 1 160 ? -7.183 11.989 -6.903 1.00 90.19 160 SER A O 1
ATOM 1274 N N . LEU A 1 161 ? -7.902 10.038 -6.084 1.00 91.19 161 LEU A N 1
ATOM 1275 C CA . LEU A 1 161 ? -7.843 9.326 -7.368 1.00 91.19 161 LEU A CA 1
ATOM 1276 C C . LEU A 1 161 ? -8.583 10.065 -8.504 1.00 91.19 161 LEU A C 1
ATOM 1278 O O . LEU A 1 161 ? -8.096 10.131 -9.625 1.00 91.19 161 LEU A O 1
ATOM 1282 N N . ASN A 1 162 ? -9.721 10.692 -8.201 1.00 90.06 162 ASN A N 1
ATOM 1283 C CA . ASN A 1 162 ? -10.512 11.494 -9.143 1.00 90.06 162 ASN A CA 1
ATOM 1284 C C . ASN A 1 162 ? -9.926 12.884 -9.460 1.00 90.06 162 ASN A C 1
ATOM 1286 O O . ASN A 1 162 ? -10.485 13.603 -10.280 1.00 90.06 162 ASN A O 1
ATOM 1290 N N . GLN A 1 163 ? -8.854 13.285 -8.779 1.00 89.25 163 GLN A N 1
ATOM 1291 C CA . GLN A 1 163 ? -8.141 14.546 -9.000 1.00 89.25 163 GLN A CA 1
ATOM 1292 C C . GLN A 1 163 ? -6.853 14.331 -9.808 1.00 89.25 163 GLN A C 1
ATOM 1294 O O . GLN A 1 163 ? -6.239 15.301 -10.251 1.00 89.25 163 GLN A O 1
ATOM 1299 N N . ILE A 1 164 ? -6.433 13.076 -10.006 1.00 88.19 164 ILE A N 1
ATOM 1300 C CA . ILE A 1 164 ? -5.240 12.753 -10.785 1.00 88.19 164 ILE A CA 1
ATOM 1301 C C . ILE A 1 164 ? -5.550 12.985 -12.261 1.00 88.19 164 ILE A C 1
ATOM 1303 O O . ILE A 1 164 ? -6.474 12.395 -12.819 1.00 88.19 164 ILE A O 1
ATOM 1307 N N . THR A 1 165 ? -4.743 13.833 -12.894 1.00 87.81 165 THR A N 1
ATOM 1308 C CA . THR A 1 165 ? -4.806 14.086 -14.332 1.00 87.81 165 THR A CA 1
ATOM 1309 C C . THR A 1 165 ? -3.534 13.558 -14.974 1.00 87.81 165 THR A C 1
ATOM 1311 O O . THR A 1 165 ? -2.474 14.159 -14.829 1.00 87.81 165 THR A O 1
ATOM 1314 N N . ILE A 1 166 ? 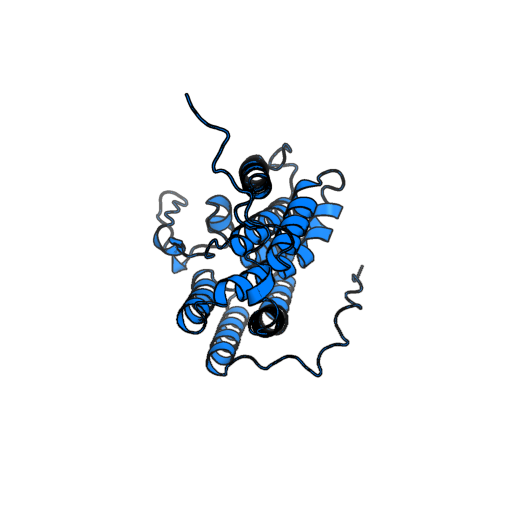-3.644 12.440 -15.691 1.00 88.38 166 ILE A N 1
ATOM 1315 C CA . ILE A 1 166 ? -2.549 11.882 -16.491 1.00 88.38 166 ILE A CA 1
ATOM 1316 C C . ILE A 1 166 ? -2.817 12.176 -17.957 1.00 88.38 166 ILE A C 1
ATOM 1318 O O . ILE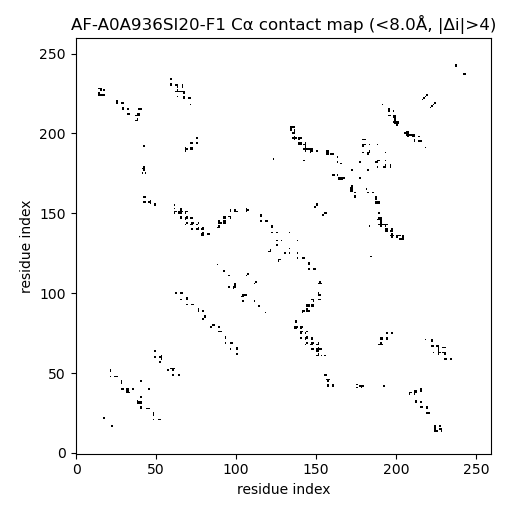 A 1 166 ? -3.926 11.952 -18.448 1.00 88.38 166 ILE A O 1
ATOM 1322 N N . VAL A 1 167 ? -1.789 12.650 -18.657 1.00 88.69 167 VAL A N 1
ATOM 1323 C CA . VAL A 1 167 ? -1.814 12.833 -20.107 1.00 88.69 167 VAL A CA 1
ATOM 1324 C C . VAL A 1 167 ? -0.866 11.817 -20.735 1.00 88.69 167 VAL A C 1
ATOM 1326 O O . VAL A 1 167 ? 0.343 11.894 -20.540 1.00 88.69 167 VAL A O 1
ATOM 1329 N N . ARG A 1 168 ? -1.411 10.867 -21.500 1.00 86.88 168 ARG A N 1
ATOM 1330 C CA . ARG A 1 168 ? -0.644 9.869 -22.258 1.00 86.88 168 ARG A CA 1
ATOM 1331 C C . ARG A 1 168 ? -0.870 10.116 -23.740 1.00 86.88 168 ARG A C 1
ATOM 1333 O O . ARG A 1 168 ? -2.013 10.155 -24.183 1.00 86.88 168 ARG A O 1
ATOM 1340 N N . SER A 1 169 ? 0.202 10.323 -24.503 1.00 88.12 169 SER A N 1
ATOM 1341 C CA . SER A 1 169 ? 0.107 10.605 -25.945 1.00 88.12 169 SER A CA 1
ATOM 1342 C C . SER A 1 169 ? -0.872 11.749 -26.266 1.00 88.12 169 SER A C 1
ATOM 1344 O O . SER A 1 169 ? -1.703 11.628 -27.160 1.00 88.12 169 SER A O 1
ATOM 1346 N N . GLN A 1 170 ? -0.798 12.844 -25.495 1.00 90.25 170 GLN A N 1
ATOM 1347 C CA . GLN A 1 170 ? -1.677 14.026 -25.594 1.00 90.25 170 GLN A CA 1
ATOM 1348 C C . GLN A 1 170 ? -3.163 13.784 -25.263 1.00 90.25 170 GLN A C 1
ATOM 1350 O O . GLN A 1 170 ? -3.985 14.676 -25.461 1.00 90.25 170 GLN A O 1
ATOM 1355 N N . GLN A 1 171 ? -3.525 12.618 -24.724 1.00 90.44 171 GLN A N 1
ATOM 1356 C CA . GLN A 1 171 ? -4.890 12.308 -24.302 1.00 90.44 171 GLN A CA 1
ATOM 1357 C C . GLN A 1 171 ? -4.989 12.184 -22.784 1.00 90.44 171 GLN A C 1
ATOM 1359 O O . GLN A 1 171 ? -4.135 11.572 -22.140 1.00 90.44 171 GLN A O 1
ATOM 1364 N N . HIS A 1 172 ? -6.061 12.737 -22.215 1.00 91.12 172 HIS A N 1
ATOM 1365 C CA . HIS A 1 172 ? -6.393 12.532 -20.810 1.00 91.12 172 H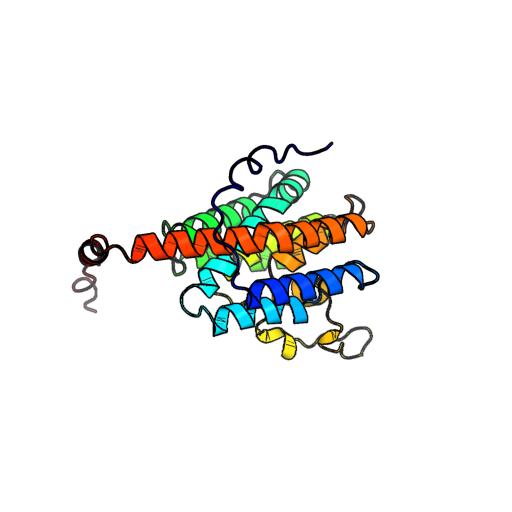IS A CA 1
ATOM 1366 C C . HIS A 1 172 ? -6.781 11.072 -20.572 1.00 91.12 172 HIS A C 1
ATOM 1368 O O . HIS A 1 172 ? -7.690 10.544 -21.217 1.00 91.12 172 HIS A O 1
ATOM 1374 N N . VAL A 1 173 ? -6.104 10.428 -19.625 1.00 90.12 173 VAL A N 1
ATOM 1375 C CA . VAL A 1 173 ? -6.459 9.082 -19.178 1.00 90.12 173 VAL A CA 1
ATOM 1376 C C . VAL A 1 173 ? -7.622 9.200 -18.201 1.00 90.12 173 VAL A C 1
ATOM 1378 O O . VAL A 1 173 ? -7.533 9.902 -17.194 1.00 90.12 173 VAL A O 1
ATOM 1381 N N . ALA A 1 174 ? -8.728 8.529 -18.514 1.00 89.19 174 ALA A N 1
ATOM 1382 C CA . ALA A 1 174 ? -9.876 8.465 -17.622 1.00 89.19 174 ALA A CA 1
ATOM 1383 C C . ALA A 1 174 ? -9.500 7.765 -16.306 1.00 89.19 174 ALA A C 1
ATOM 1385 O O . ALA A 1 174 ? -8.680 6.847 -16.288 1.00 89.19 174 ALA A O 1
ATOM 1386 N N . THR A 1 175 ? -10.103 8.196 -15.197 1.00 88.12 175 THR A N 1
ATOM 1387 C CA . THR A 1 175 ? -9.769 7.718 -13.846 1.00 88.12 175 THR A CA 1
ATOM 1388 C C . THR A 1 175 ? -9.922 6.201 -13.687 1.00 88.12 175 THR A C 1
ATOM 1390 O O . THR A 1 175 ? -9.141 5.573 -12.979 1.00 88.12 175 THR A O 1
ATOM 1393 N N . ASP A 1 176 ? -10.908 5.603 -14.353 1.00 87.94 176 ASP A N 1
ATOM 1394 C CA . ASP A 1 176 ? -11.169 4.158 -14.375 1.00 87.94 176 ASP A CA 1
ATOM 1395 C C . ASP A 1 176 ? -10.136 3.357 -15.187 1.00 87.94 176 ASP A C 1
ATOM 1397 O O . ASP A 1 176 ? -10.097 2.131 -15.085 1.00 87.94 176 ASP A O 1
ATOM 1401 N N . LYS A 1 177 ? -9.290 4.046 -15.961 1.00 90.06 177 LYS A N 1
ATOM 1402 C CA . LYS A 1 177 ? -8.195 3.482 -16.762 1.00 90.06 177 LYS A CA 1
ATOM 1403 C C . LYS A 1 177 ? -6.808 3.752 -16.177 1.00 90.06 177 LYS A C 1
ATOM 1405 O O . LYS A 1 177 ? -5.815 3.393 -16.808 1.00 90.06 177 LYS A O 1
ATOM 1410 N N . LEU A 1 178 ? -6.720 4.406 -15.017 1.00 92.06 178 LEU A N 1
ATOM 1411 C CA . LEU A 1 178 ? -5.441 4.637 -14.349 1.00 92.06 178 LEU A CA 1
ATOM 1412 C C . LEU A 1 178 ? -4.864 3.316 -13.834 1.00 92.06 178 LEU A C 1
ATOM 1414 O O . LEU A 1 178 ? -5.557 2.536 -13.180 1.00 92.06 178 LEU A O 1
ATOM 1418 N N . THR A 1 179 ? -3.582 3.098 -14.112 1.00 92.19 179 THR A N 1
ATOM 1419 C CA . THR A 1 179 ? -2.814 1.950 -13.614 1.00 92.19 179 THR A CA 1
ATOM 1420 C C . THR A 1 179 ? -2.053 2.302 -12.337 1.00 92.19 179 THR A C 1
ATOM 1422 O O . THR A 1 179 ? -1.872 3.474 -12.003 1.00 92.19 179 THR A O 1
ATOM 1425 N N . ASP A 1 180 ? -1.543 1.289 -11.636 1.00 92.31 180 ASP A N 1
ATOM 1426 C CA . ASP A 1 180 ? -0.691 1.504 -10.458 1.00 92.31 180 ASP A CA 1
ATOM 1427 C C . ASP A 1 180 ? 0.599 2.252 -10.789 1.00 92.31 180 ASP A C 1
ATOM 1429 O O . ASP A 1 180 ? 1.069 3.055 -9.987 1.00 92.31 180 ASP A O 1
ATOM 1433 N N . VAL A 1 181 ? 1.124 2.057 -12.000 1.00 89.44 181 VAL A N 1
ATOM 1434 C CA . VAL A 1 181 ? 2.290 2.792 -12.495 1.00 89.44 181 VAL A CA 1
ATOM 1435 C C . VAL A 1 181 ? 1.956 4.281 -12.627 1.00 89.44 181 VAL A C 1
ATOM 1437 O O . VAL A 1 181 ? 2.670 5.121 -12.081 1.00 89.44 181 VAL A O 1
ATOM 1440 N N . ASP A 1 182 ? 0.834 4.612 -13.279 1.00 90.94 182 ASP A N 1
ATOM 1441 C CA . ASP A 1 182 ? 0.390 6.002 -13.474 1.00 90.94 182 ASP A CA 1
ATOM 1442 C C . ASP A 1 182 ? 0.230 6.748 -12.138 1.00 90.94 182 ASP A C 1
ATOM 1444 O O . ASP A 1 182 ? 0.624 7.907 -11.985 1.00 90.94 182 ASP A O 1
ATOM 1448 N N . ILE A 1 183 ? -0.359 6.067 -11.155 1.00 91.31 183 ILE A N 1
ATOM 1449 C CA . ILE A 1 183 ? -0.670 6.636 -9.844 1.00 91.31 183 ILE A CA 1
ATOM 1450 C C . ILE A 1 183 ? 0.586 6.713 -8.965 1.00 91.31 183 ILE A C 1
ATOM 1452 O O . ILE A 1 183 ? 0.760 7.687 -8.221 1.00 91.31 183 ILE A O 1
ATOM 1456 N N . GLY A 1 184 ? 1.465 5.712 -9.063 1.00 86.00 184 GLY A N 1
ATOM 1457 C CA . GLY A 1 184 ? 2.729 5.636 -8.341 1.00 86.00 184 GLY A CA 1
ATOM 1458 C C . GLY A 1 184 ? 3.640 6.822 -8.644 1.00 86.00 184 GLY A C 1
ATOM 1459 O O . GLY A 1 184 ? 4.114 7.478 -7.717 1.00 86.00 184 GLY A O 1
ATOM 1460 N N . PHE A 1 185 ? 3.795 7.179 -9.923 1.00 83.50 185 PHE A N 1
ATOM 1461 C CA . PHE A 1 185 ? 4.595 8.341 -10.337 1.00 83.50 185 PHE A CA 1
ATOM 1462 C C . PHE A 1 185 ? 4.045 9.687 -9.844 1.00 83.50 185 PHE A C 1
ATOM 1464 O O . PHE A 1 185 ? 4.803 10.633 -9.657 1.00 83.50 185 PHE A O 1
ATOM 1471 N N . CYS A 1 186 ? 2.742 9.783 -9.568 1.00 85.06 186 CYS A N 1
ATOM 1472 C 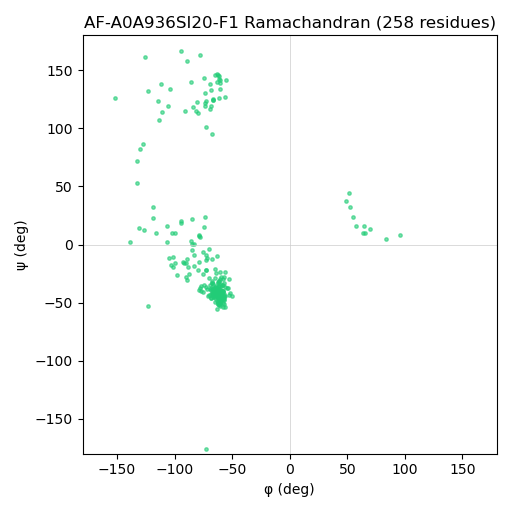CA . CYS A 1 186 ? 2.139 10.988 -8.989 1.00 85.06 186 CYS A CA 1
ATOM 1473 C C . CYS A 1 186 ? 2.228 11.041 -7.455 1.00 85.06 186 CYS A C 1
ATOM 1475 O O . CYS A 1 186 ? 1.678 11.956 -6.837 1.00 85.06 186 CYS A O 1
ATOM 1477 N N . GLY A 1 187 ? 2.833 10.034 -6.814 1.00 84.38 187 GLY A N 1
ATOM 1478 C CA . GLY A 1 187 ? 2.872 9.913 -5.356 1.00 84.38 187 GLY A CA 1
ATOM 1479 C C . GLY A 1 187 ? 1.490 9.714 -4.720 1.00 84.38 187 GLY A C 1
ATOM 1480 O O . GLY A 1 187 ? 1.335 9.911 -3.513 1.00 84.38 187 GLY A O 1
ATOM 1481 N N . GLN A 1 188 ? 0.470 9.346 -5.501 1.00 87.88 188 GLN A N 1
ATOM 1482 C CA . GLN A 1 188 ? -0.911 9.154 -5.030 1.00 87.88 188 GLN A CA 1
ATOM 1483 C C . GLN A 1 188 ? -1.283 7.675 -4.860 1.00 87.88 188 GLN A C 1
ATOM 1485 O O . GLN A 1 188 ? -2.455 7.362 -4.654 1.00 87.88 188 GLN A O 1
ATOM 1490 N N . GLY A 1 189 ? -0.297 6.778 -4.955 1.00 93.81 189 GLY A N 1
ATOM 1491 C CA . GLY A 1 189 ? -0.483 5.334 -4.827 1.00 93.81 189 GLY A CA 1
ATOM 1492 C C . GLY A 1 189 ? -0.749 4.868 -3.401 1.00 93.81 189 GLY A C 1
ATOM 1493 O O . GLY A 1 189 ? -0.850 5.652 -2.452 1.00 93.81 189 GLY A O 1
ATOM 1494 N N . ASP A 1 190 ? -0.838 3.556 -3.271 1.00 97.56 190 ASP A N 1
ATOM 1495 C CA . ASP A 1 190 ? -0.910 2.808 -2.025 1.00 97.56 190 ASP A CA 1
ATOM 1496 C C . ASP A 1 190 ? 0.197 1.746 -1.992 1.00 97.56 190 ASP A C 1
ATOM 1498 O O . ASP A 1 190 ? 0.766 1.368 -3.020 1.00 97.56 190 ASP A O 1
ATOM 1502 N N . ALA A 1 191 ? 0.521 1.245 -0.801 1.00 98.06 191 ALA A N 1
ATOM 1503 C CA . ALA A 1 191 ? 1.541 0.211 -0.656 1.00 98.06 191 ALA A CA 1
ATOM 1504 C C . ALA A 1 191 ? 1.170 -1.071 -1.424 1.00 98.06 191 ALA A C 1
ATOM 1506 O O . ALA A 1 191 ? 2.052 -1.738 -1.967 1.00 98.06 191 ALA A O 1
ATOM 1507 N N . ALA A 1 192 ? -0.130 -1.392 -1.493 1.00 98.19 192 ALA A N 1
ATOM 1508 C CA . ALA A 1 192 ? -0.678 -2.551 -2.199 1.00 98.19 192 ALA A CA 1
ATOM 1509 C C . ALA A 1 192 ? -0.412 -2.508 -3.706 1.00 98.19 192 ALA A C 1
ATOM 1511 O O . ALA A 1 192 ? 0.145 -3.466 -4.236 1.00 98.19 192 ALA A O 1
ATOM 1512 N N . GLY A 1 193 ? -0.740 -1.403 -4.382 1.00 97.25 193 GLY A N 1
ATOM 1513 C CA . GLY A 1 193 ? -0.488 -1.250 -5.815 1.00 97.25 193 GLY A CA 1
ATOM 1514 C C . GLY A 1 193 ? 0.997 -1.319 -6.151 1.00 97.25 193 GLY A C 1
ATOM 1515 O O . GLY A 1 193 ? 1.397 -2.058 -7.049 1.00 97.25 193 GLY A O 1
ATOM 1516 N N . MET A 1 194 ? 1.842 -0.636 -5.369 1.00 97.44 194 MET A N 1
ATOM 1517 C CA . MET A 1 194 ? 3.289 -0.683 -5.596 1.00 97.44 194 MET A CA 1
ATOM 1518 C C . MET A 1 194 ? 3.842 -2.098 -5.411 1.00 97.44 194 MET A C 1
ATOM 1520 O O . 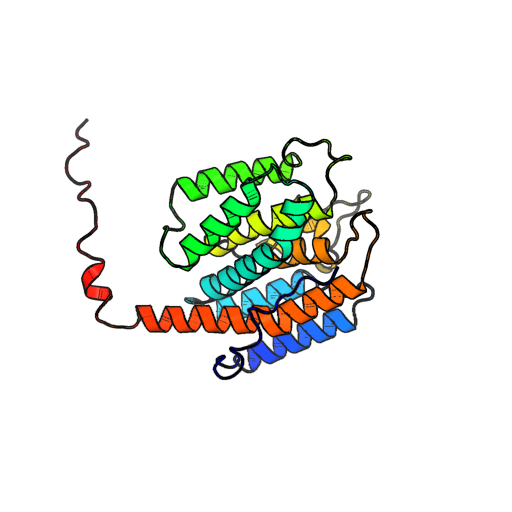MET A 1 194 ? 4.603 -2.574 -6.248 1.00 97.44 194 MET A O 1
ATOM 1524 N N . ALA A 1 195 ? 3.428 -2.816 -4.367 1.00 97.75 195 ALA A N 1
ATOM 1525 C CA . ALA A 1 195 ? 3.863 -4.192 -4.151 1.00 97.75 195 ALA A CA 1
ATOM 1526 C C . ALA A 1 195 ? 3.336 -5.169 -5.214 1.00 97.75 195 ALA A C 1
ATOM 1528 O O . ALA A 1 195 ? 4.056 -6.095 -5.589 1.00 97.75 195 ALA A O 1
ATOM 1529 N N . ALA A 1 196 ? 2.133 -4.955 -5.749 1.00 97.12 196 ALA A N 1
ATOM 1530 C CA . ALA A 1 196 ? 1.616 -5.757 -6.852 1.00 97.12 196 ALA A CA 1
ATOM 1531 C C . ALA A 1 196 ? 2.502 -5.645 -8.098 1.00 97.12 196 ALA A C 1
ATOM 1533 O O . ALA A 1 196 ? 2.825 -6.664 -8.705 1.00 97.12 196 ALA A O 1
ATOM 1534 N N . LEU A 1 197 ? 2.979 -4.437 -8.427 1.00 95.00 197 LEU A N 1
ATOM 1535 C CA . LEU A 1 197 ? 3.909 -4.218 -9.541 1.00 95.00 197 LEU A CA 1
ATOM 1536 C C . LEU A 1 197 ? 5.239 -4.961 -9.350 1.00 95.00 197 LEU A C 1
ATOM 1538 O O . LEU A 1 197 ? 5.788 -5.494 -10.314 1.00 95.00 197 LEU A O 1
ATOM 1542 N N . VAL A 1 198 ? 5.734 -5.057 -8.110 1.00 94.81 198 VAL A N 1
ATOM 1543 C CA . VAL A 1 198 ? 6.920 -5.868 -7.774 1.00 94.81 198 VAL A CA 1
ATOM 1544 C C . VAL A 1 198 ? 6.684 -7.343 -8.107 1.00 94.81 198 VAL A C 1
ATOM 1546 O O . VAL A 1 198 ? 7.552 -8.005 -8.669 1.00 94.81 198 VAL A O 1
ATOM 1549 N N . TYR A 1 199 ? 5.512 -7.883 -7.764 1.00 92.38 199 TYR A N 1
ATOM 1550 C CA . TYR A 1 199 ? 5.184 -9.288 -8.027 1.00 92.38 199 TYR A CA 1
ATOM 1551 C C . TYR A 1 199 ? 4.879 -9.562 -9.495 1.00 92.38 199 TYR A C 1
ATOM 1553 O O . TYR A 1 199 ? 5.259 -10.617 -9.994 1.00 92.38 199 TYR A O 1
ATOM 1561 N N . ALA A 1 200 ? 4.256 -8.611 -10.185 1.00 92.44 200 ALA A N 1
ATOM 1562 C CA . ALA A 1 200 ? 3.951 -8.699 -11.604 1.00 92.44 200 ALA A CA 1
ATOM 1563 C C . ALA A 1 200 ? 5.196 -8.612 -12.500 1.00 92.44 200 ALA A C 1
ATOM 1565 O O . ALA A 1 200 ? 5.058 -8.755 -13.710 1.00 92.44 200 ALA A O 1
ATOM 1566 N N . THR A 1 201 ? 6.389 -8.389 -11.940 1.00 90.38 201 THR A N 1
ATOM 1567 C CA . THR A 1 201 ? 7.623 -8.159 -12.696 1.00 90.38 201 THR A CA 1
ATOM 1568 C C . THR A 1 201 ? 8.704 -9.177 -12.305 1.00 90.38 201 THR A C 1
ATOM 1570 O O . THR A 1 201 ? 8.960 -9.453 -11.128 1.00 90.38 201 THR A O 1
ATOM 1573 N N . LEU A 1 202 ? 9.343 -9.782 -13.303 1.00 87.00 202 LEU A N 1
ATOM 1574 C CA . LEU A 1 202 ? 10.537 -10.612 -13.139 1.00 87.00 202 LEU A CA 1
ATOM 1575 C C . LEU A 1 202 ? 11.792 -9.740 -12.951 1.00 87.00 202 LEU A C 1
ATOM 1577 O O . LEU A 1 202 ? 11.775 -8.562 -13.300 1.00 87.00 202 LEU A O 1
ATOM 1581 N N . PRO A 1 203 ? 12.917 -10.294 -12.453 1.00 81.75 203 PRO A N 1
ATOM 1582 C CA . PRO A 1 203 ? 14.166 -9.535 -12.310 1.00 81.75 203 PRO A CA 1
ATOM 1583 C C . PRO A 1 203 ? 14.682 -8.895 -13.609 1.00 81.75 203 PRO A C 1
ATOM 1585 O O . PRO A 1 203 ? 15.415 -7.915 -13.554 1.00 81.75 203 PRO A O 1
ATOM 1588 N N . ASP A 1 204 ? 14.294 -9.430 -14.769 1.00 83.12 204 ASP A N 1
ATOM 1589 C CA . ASP A 1 204 ? 14.620 -8.905 -16.101 1.00 83.12 204 ASP A CA 1
ATOM 1590 C C . ASP A 1 204 ? 13.535 -7.970 -16.674 1.00 83.12 204 ASP A C 1
ATOM 1592 O O . ASP A 1 204 ? 13.483 -7.736 -17.881 1.00 83.12 204 ASP A O 1
ATOM 1596 N N . ASN A 1 205 ? 12.661 -7.443 -15.812 1.00 82.38 205 ASN A N 1
ATOM 1597 C CA . ASN A 1 205 ? 11.539 -6.558 -16.130 1.00 82.38 205 ASN A CA 1
ATOM 1598 C C . ASN A 1 205 ? 10.433 -7.168 -17.010 1.00 82.38 205 ASN A C 1
ATOM 1600 O O . ASN A 1 205 ? 9.532 -6.451 -17.448 1.00 82.38 205 ASN A O 1
ATOM 1604 N N . ARG A 1 206 ? 10.440 -8.484 -17.261 1.00 88.25 206 ARG A N 1
ATOM 1605 C CA . ARG A 1 206 ? 9.331 -9.127 -17.978 1.00 88.25 206 ARG A CA 1
ATOM 1606 C C . ARG A 1 206 ? 8.094 -9.266 -17.084 1.00 88.25 206 ARG A C 1
ATOM 1608 O O . ARG A 1 206 ? 8.241 -9.577 -15.900 1.00 88.25 206 ARG A O 1
ATOM 1615 N N . PRO A 1 207 ? 6.880 -9.097 -17.633 1.00 89.31 207 PRO A N 1
ATOM 1616 C CA . PRO A 1 207 ? 5.657 -9.291 -16.869 1.00 89.31 207 PRO A CA 1
ATOM 1617 C C . PRO A 1 207 ? 5.435 -10.773 -16.527 1.00 89.31 207 PRO A C 1
ATOM 1619 O O . PRO A 1 207 ? 5.605 -11.652 -17.372 1.00 89.31 207 PRO A O 1
ATOM 1622 N N . GLU A 1 208 ? 4.998 -11.047 -15.300 1.00 92.38 208 GLU A N 1
ATOM 1623 C CA . GLU A 1 208 ? 4.615 -12.369 -14.796 1.00 92.38 208 GLU A CA 1
ATOM 1624 C C . GLU A 1 208 ? 3.241 -12.290 -14.117 1.00 92.38 208 GLU A C 1
ATOM 1626 O O . GLU A 1 208 ? 3.100 -12.160 -12.900 1.00 92.38 208 GLU A O 1
ATOM 1631 N N . LEU A 1 209 ? 2.194 -12.344 -14.944 1.00 90.31 209 LEU A N 1
ATOM 1632 C CA . LEU A 1 209 ? 0.812 -12.083 -14.530 1.00 90.31 209 LEU A CA 1
ATOM 1633 C C . LEU A 1 209 ? 0.297 -13.067 -13.463 1.00 90.31 209 LEU A C 1
ATOM 1635 O O . LEU A 1 209 ? -0.484 -12.681 -12.596 1.00 90.31 209 LEU A O 1
ATOM 1639 N N . SER A 1 210 ? 0.759 -14.322 -13.466 1.00 93.56 210 SER A N 1
ATOM 1640 C CA . SER A 1 210 ? 0.394 -15.308 -12.435 1.00 93.56 210 SER A CA 1
ATOM 1641 C C . SER A 1 210 ? 0.791 -14.851 -11.030 1.00 93.56 210 SER A C 1
ATOM 1643 O O . SER A 1 210 ? 0.001 -14.984 -10.100 1.00 93.56 210 SER A O 1
ATOM 1645 N N . ARG A 1 211 ? 1.963 -14.226 -10.872 1.00 93.88 211 ARG A N 1
ATOM 1646 C CA . ARG A 1 211 ? 2.404 -13.688 -9.577 1.00 93.88 211 ARG A CA 1
ATOM 1647 C C . ARG A 1 211 ? 1.607 -12.467 -9.143 1.00 93.88 211 ARG A C 1
ATOM 1649 O O . ARG A 1 211 ? 1.450 -12.261 -7.943 1.00 93.88 211 ARG A O 1
ATOM 1656 N N . CYS A 1 212 ? 1.089 -11.682 -10.090 1.00 93.88 212 CYS A N 1
ATOM 1657 C CA . CYS A 1 212 ? 0.142 -10.606 -9.793 1.00 93.88 212 CYS A CA 1
ATOM 1658 C C . CYS A 1 212 ? -1.138 -11.183 -9.167 1.00 93.88 212 CYS A C 1
ATOM 1660 O O . CYS A 1 212 ? -1.554 -10.754 -8.091 1.00 93.88 212 CYS A O 1
ATOM 1662 N N . LYS A 1 213 ? -1.698 -12.238 -9.776 1.00 95.44 213 LYS A N 1
ATOM 1663 C CA . LYS A 1 213 ? -2.854 -12.963 -9.229 1.00 95.44 213 LYS A CA 1
ATOM 1664 C C . LYS A 1 213 ? -2.574 -13.533 -7.836 1.00 95.44 213 LYS A C 1
ATOM 1666 O O . LYS A 1 213 ? -3.393 -13.355 -6.935 1.00 95.44 213 LYS A O 1
ATOM 1671 N N . ASP A 1 214 ? -1.422 -14.176 -7.648 1.00 96.12 214 ASP A N 1
ATOM 1672 C CA . ASP A 1 214 ? -1.015 -14.740 -6.353 1.00 96.12 214 ASP A CA 1
ATOM 1673 C C . ASP A 1 214 ? -0.878 -13.652 -5.280 1.00 96.12 214 ASP A C 1
ATOM 1675 O O . ASP A 1 214 ? -1.308 -13.837 -4.139 1.00 96.12 214 ASP A O 1
ATOM 1679 N N . PHE A 1 215 ? -0.312 -12.496 -5.646 1.00 97.19 215 PHE A N 1
ATOM 1680 C CA . PHE A 1 215 ? -0.205 -11.347 -4.755 1.00 97.19 215 PHE A CA 1
ATOM 1681 C C . PHE A 1 215 ? -1.584 -10.850 -4.320 1.00 97.19 215 PHE A C 1
ATOM 1683 O O . PHE A 1 215 ? -1.819 -10.698 -3.122 1.00 97.19 215 PHE A O 1
ATOM 1690 N N . TRP A 1 216 ? -2.508 -10.631 -5.260 1.00 97.81 216 TRP A N 1
ATOM 1691 C CA . TRP A 1 216 ? -3.844 -10.144 -4.920 1.00 97.81 216 TRP A CA 1
ATOM 1692 C C . TRP A 1 216 ? -4.656 -11.160 -4.129 1.00 97.81 216 TRP A C 1
ATOM 1694 O O . TRP A 1 216 ? -5.342 -10.766 -3.189 1.00 97.81 216 TRP A O 1
ATOM 1704 N N . SER A 1 217 ? -4.527 -12.452 -4.443 1.00 97.81 217 SER A N 1
ATOM 1705 C CA . SER A 1 217 ? -5.118 -13.520 -3.636 1.00 97.81 217 SER A CA 1
ATOM 1706 C C . SER A 1 217 ? -4.637 -13.411 -2.192 1.00 97.81 217 SER A C 1
ATOM 1708 O O . SER A 1 217 ? -5.459 -13.302 -1.291 1.00 97.81 217 SER A O 1
ATOM 1710 N N . TRP A 1 218 ? -3.319 -13.369 -1.972 1.00 97.81 218 TRP A N 1
ATOM 1711 C CA . TRP A 1 218 ? -2.731 -13.226 -0.639 1.00 97.81 218 TRP A CA 1
ATOM 1712 C C . TRP A 1 218 ? -3.180 -11.940 0.068 1.00 97.81 218 TRP A C 1
ATOM 1714 O O . TRP A 1 218 ? -3.518 -11.955 1.252 1.00 97.81 218 TRP A O 1
ATOM 1724 N N . TRP A 1 219 ? -3.205 -10.816 -0.643 1.00 98.19 219 TRP A N 1
ATOM 1725 C CA . TRP A 1 219 ? -3.577 -9.536 -0.055 1.00 98.19 219 TRP A CA 1
ATOM 1726 C C . TRP A 1 219 ? -5.043 -9.528 0.410 1.00 98.19 219 TRP A C 1
ATOM 1728 O O . TRP A 1 219 ? -5.342 -9.152 1.545 1.00 98.19 219 TRP A O 1
ATOM 1738 N N . LEU A 1 220 ? -5.950 -10.023 -0.432 1.00 97.75 220 LEU A N 1
ATOM 1739 C CA . LEU A 1 220 ? -7.381 -10.085 -0.143 1.00 97.75 220 LEU A CA 1
ATOM 1740 C C . LEU A 1 220 ? -7.720 -11.135 0.927 1.00 97.75 220 LEU A C 1
ATOM 1742 O O . LEU A 1 220 ? -8.483 -10.836 1.844 1.00 97.75 220 LEU A O 1
ATOM 1746 N N . SER A 1 221 ? -7.142 -12.340 0.851 1.00 96.62 221 SER A N 1
ATOM 1747 C CA . SER A 1 221 ? -7.496 -13.456 1.742 1.00 96.62 221 SER A CA 1
ATOM 1748 C C . SER A 1 221 ? -6.709 -13.501 3.050 1.00 96.62 221 SER A C 1
ATOM 1750 O O . SER A 1 221 ? -7.119 -14.189 3.978 1.00 96.62 221 SER A O 1
ATOM 1752 N N . THR A 1 222 ? -5.556 -12.832 3.129 1.00 96.50 222 THR A N 1
ATOM 1753 C CA . THR A 1 222 ? -4.667 -12.905 4.300 1.00 96.50 222 THR A CA 1
ATOM 1754 C C . THR A 1 222 ? -4.412 -11.527 4.893 1.00 96.50 222 THR A C 1
ATOM 1756 O O . THR A 1 222 ? -4.627 -11.329 6.085 1.00 96.50 222 THR A O 1
ATOM 1759 N N . VAL A 1 223 ? -3.981 -10.554 4.084 1.00 97.38 223 VAL A N 1
ATOM 1760 C CA . VAL A 1 223 ? -3.560 -9.243 4.609 1.00 97.38 223 VAL A CA 1
ATOM 1761 C C . VAL A 1 223 ? -4.733 -8.447 5.170 1.00 97.38 223 VAL A C 1
ATOM 1763 O O . VAL A 1 223 ? -4.614 -7.915 6.271 1.00 97.38 223 VAL A O 1
ATOM 1766 N N . ILE A 1 224 ? -5.861 -8.370 4.456 1.00 96.81 224 ILE A N 1
ATOM 1767 C CA . ILE A 1 224 ? -7.045 -7.646 4.943 1.00 96.81 224 ILE A CA 1
ATOM 1768 C C . ILE A 1 224 ? -7.579 -8.250 6.260 1.00 96.81 224 ILE A C 1
ATOM 1770 O O . ILE A 1 224 ? -7.721 -7.486 7.222 1.00 96.81 224 ILE A O 1
ATOM 1774 N N . PRO A 1 225 ? -7.847 -9.571 6.365 1.00 96.25 225 PRO A N 1
ATOM 1775 C CA . PRO A 1 225 ? -8.269 -10.186 7.627 1.00 96.25 225 PRO A CA 1
ATOM 1776 C C . PRO A 1 225 ? -7.279 -9.982 8.778 1.00 96.25 225 PRO A C 1
ATOM 1778 O O . PRO A 1 225 ? -7.681 -9.597 9.876 1.00 96.25 225 PRO A O 1
ATOM 1781 N N . GLU A 1 226 ? -5.981 -10.165 8.531 1.00 96.25 226 GLU A N 1
ATOM 1782 C CA . GLU A 1 226 ? -4.952 -9.995 9.562 1.00 96.25 226 GLU A CA 1
ATOM 1783 C C . GLU A 1 226 ? -4.882 -8.541 10.049 1.00 96.25 226 GLU A C 1
ATOM 1785 O O . GLU A 1 226 ? -4.811 -8.261 11.248 1.00 96.25 226 GLU A O 1
ATOM 1790 N N . ALA A 1 227 ? -4.954 -7.583 9.125 1.00 96.69 227 ALA A N 1
ATOM 1791 C CA . ALA A 1 227 ? -4.961 -6.167 9.457 1.00 96.69 227 ALA A CA 1
ATOM 1792 C C . ALA A 1 227 ? -6.200 -5.768 10.276 1.00 96.69 227 ALA A C 1
ATOM 1794 O O . ALA A 1 227 ? -6.091 -5.011 11.247 1.00 96.69 227 ALA A O 1
ATOM 1795 N N . TRP A 1 228 ? -7.364 -6.324 9.928 1.00 95.94 228 TRP A N 1
ATOM 1796 C CA . TRP A 1 228 ? -8.599 -6.187 10.698 1.00 95.94 228 TRP A CA 1
ATOM 1797 C C . TRP A 1 228 ? -8.449 -6.730 12.123 1.00 95.94 228 TRP A C 1
ATOM 1799 O O . TRP A 1 228 ? -8.786 -6.046 13.099 1.00 95.94 228 TRP A O 1
ATOM 1809 N N . HIS A 1 229 ? -7.903 -7.941 12.252 1.00 95.00 229 HIS A N 1
ATOM 1810 C CA . HIS A 1 229 ? -7.682 -8.596 13.534 1.00 95.00 229 HIS A CA 1
ATOM 1811 C C . HIS A 1 229 ? -6.743 -7.777 14.430 1.00 95.00 229 HIS A C 1
ATOM 1813 O O . HIS A 1 229 ? -7.112 -7.432 15.556 1.00 95.00 229 HIS A O 1
ATOM 1819 N N . ARG A 1 230 ? -5.576 -7.362 13.916 1.00 95.06 230 ARG A N 1
ATOM 1820 C CA . ARG A 1 230 ? -4.599 -6.554 14.670 1.00 95.06 230 ARG A CA 1
ATOM 1821 C C . ARG A 1 230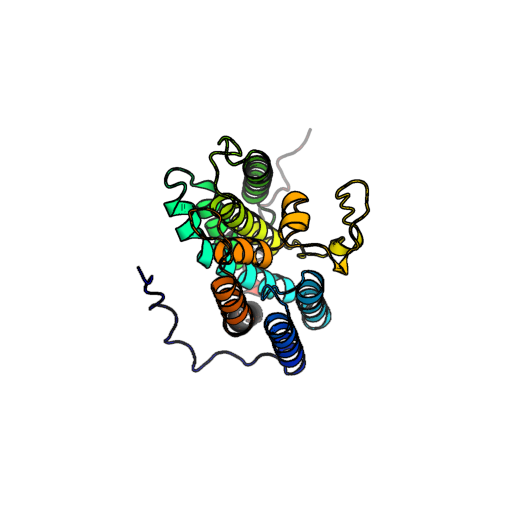 ? -5.157 -5.208 15.115 1.00 95.06 230 ARG A C 1
ATOM 1823 O O . ARG A 1 230 ? -4.930 -4.793 16.254 1.00 95.06 230 ARG A O 1
ATOM 1830 N N . ALA A 1 231 ? -5.893 -4.521 14.243 1.00 94.12 231 ALA A N 1
ATOM 1831 C CA . ALA A 1 231 ? -6.519 -3.248 14.588 1.00 94.12 231 ALA A CA 1
ATOM 1832 C C . ALA A 1 231 ? -7.579 -3.414 15.690 1.00 94.12 231 ALA A C 1
ATOM 1834 O O . ALA A 1 231 ? -7.659 -2.595 16.607 1.00 94.12 231 ALA A O 1
ATOM 1835 N N . THR A 1 232 ? -8.356 -4.499 15.641 1.00 92.25 232 THR A N 1
ATOM 1836 C CA . THR A 1 232 ? -9.379 -4.807 16.648 1.00 92.25 232 THR A CA 1
ATOM 1837 C C . THR A 1 232 ? -8.762 -5.201 17.990 1.00 92.25 232 THR A C 1
ATOM 1839 O O . THR A 1 232 ? -9.176 -4.677 19.024 1.00 92.25 232 THR A O 1
ATOM 1842 N N . ALA A 1 233 ? -7.724 -6.041 17.986 1.00 90.75 233 ALA A N 1
ATOM 1843 C CA . ALA A 1 233 ? -6.993 -6.418 19.193 1.00 90.75 233 ALA A CA 1
ATOM 1844 C C . ALA A 1 233 ? -6.375 -5.194 19.889 1.00 90.75 233 ALA A C 1
ATOM 1846 O O . ALA A 1 233 ? -6.467 -5.049 21.109 1.00 90.75 233 ALA A O 1
ATOM 1847 N N . LYS A 1 234 ? -5.809 -4.260 19.114 1.00 87.38 234 LYS A N 1
ATOM 1848 C CA . LYS A 1 234 ? -5.264 -3.012 19.656 1.00 87.38 234 LYS A CA 1
ATOM 1849 C C . LYS A 1 234 ? -6.345 -2.104 20.251 1.00 87.38 234 LYS A C 1
ATOM 1851 O O . LYS A 1 234 ? -6.139 -1.523 21.315 1.00 87.38 234 LYS A O 1
ATOM 1856 N N . ALA A 1 235 ? -7.501 -1.984 19.597 1.00 84.81 235 ALA A N 1
ATOM 1857 C CA . ALA A 1 235 ? -8.617 -1.204 20.131 1.00 84.81 235 ALA A CA 1
ATOM 1858 C C . ALA A 1 235 ? -9.110 -1.760 21.481 1.00 84.81 235 ALA A C 1
ATOM 1860 O O . ALA A 1 235 ? -9.382 -0.986 22.398 1.00 84.81 235 ALA A O 1
ATOM 1861 N N . ALA A 1 236 ? -9.146 -3.088 21.633 1.00 81.50 236 ALA A N 1
ATOM 1862 C CA . ALA A 1 236 ? -9.510 -3.738 22.891 1.00 81.50 236 ALA A CA 1
ATOM 1863 C C . ALA A 1 236 ? -8.516 -3.435 24.030 1.00 81.50 236 ALA A C 1
ATOM 1865 O O . ALA A 1 236 ? -8.938 -3.245 25.168 1.00 81.50 236 ALA A O 1
ATOM 1866 N N . GLN A 1 237 ? -7.216 -3.326 23.730 1.00 81.81 237 GLN A N 1
ATOM 1867 C CA . GLN A 1 237 ? -6.195 -2.954 24.719 1.00 81.81 237 GLN A CA 1
ATOM 1868 C C . GLN A 1 237 ? -6.395 -1.521 25.235 1.00 81.81 237 GLN A C 1
ATOM 1870 O O . GLN A 1 237 ? -6.377 -1.295 26.441 1.00 81.81 237 GLN A O 1
ATOM 1875 N N . HIS A 1 238 ? -6.662 -0.560 24.344 1.00 74.69 238 HIS A N 1
ATOM 1876 C CA . HIS A 1 238 ? -6.870 0.842 24.731 1.00 74.69 238 HIS A CA 1
ATOM 1877 C C . HIS A 1 238 ? -8.205 1.111 25.440 1.00 74.69 238 HIS A C 1
ATOM 1879 O O . HIS A 1 238 ? -8.319 2.099 26.162 1.00 74.69 238 HIS A O 1
ATOM 1885 N N . ALA A 1 239 ? -9.208 0.249 25.261 1.00 68.75 239 ALA A N 1
ATOM 1886 C CA . ALA A 1 239 ? -10.475 0.345 25.981 1.00 68.75 239 ALA A CA 1
ATOM 1887 C C . ALA A 1 239 ? -10.358 -0.063 27.465 1.00 68.75 239 ALA A C 1
ATOM 1889 O O . ALA A 1 239 ? -11.304 0.137 28.229 1.00 68.75 239 ALA A O 1
ATOM 1890 N N . HIS A 1 240 ? -9.219 -0.623 27.896 1.00 64.31 240 HIS A N 1
ATOM 1891 C CA . HIS A 1 240 ? -9.032 -1.024 29.283 1.00 64.31 240 HIS A CA 1
ATOM 1892 C C . HIS A 1 240 ? -8.839 0.216 30.189 1.00 64.31 240 HIS A C 1
ATOM 1894 O O . HIS A 1 240 ? -7.874 0.966 30.019 1.00 64.31 240 HIS A O 1
ATOM 1900 N N . PRO A 1 241 ? -9.690 0.433 31.213 1.00 60.00 241 PRO A N 1
ATOM 1901 C CA . PRO A 1 241 ? -9.738 1.677 32.000 1.00 60.00 241 PRO A CA 1
ATOM 1902 C C . PRO A 1 241 ? -8.460 2.008 32.796 1.00 60.00 241 PRO A C 1
ATOM 1904 O O . PRO A 1 241 ? -8.316 3.116 33.307 1.00 60.00 241 PRO A O 1
ATOM 1907 N N . ALA A 1 242 ? -7.510 1.076 32.886 1.00 63.66 242 ALA A N 1
ATOM 1908 C CA . ALA A 1 242 ? -6.240 1.262 33.587 1.00 63.66 242 ALA A CA 1
ATOM 1909 C C . ALA A 1 242 ? -5.232 2.145 32.820 1.00 63.66 242 ALA A C 1
ATOM 1911 O O . ALA A 1 242 ? -4.382 2.775 33.454 1.00 63.66 242 ALA A O 1
ATOM 1912 N N . ASP A 1 243 ? -5.333 2.226 31.488 1.00 53.00 243 ASP A N 1
ATOM 1913 C CA . ASP A 1 243 ? -4.393 2.994 30.657 1.00 53.00 243 ASP A CA 1
ATOM 1914 C C . ASP A 1 243 ? -4.800 4.465 30.493 1.00 53.00 243 ASP A C 1
ATOM 1916 O O . ASP A 1 243 ? -3.935 5.336 30.364 1.00 53.00 243 ASP A O 1
ATOM 1920 N N . ALA A 1 244 ? -6.094 4.779 30.624 1.00 53.31 244 ALA A N 1
ATOM 1921 C CA . ALA A 1 244 ? -6.588 6.159 30.640 1.00 53.31 244 ALA A CA 1
ATOM 1922 C C . ALA A 1 244 ? -5.974 6.992 31.788 1.00 53.31 244 ALA A C 1
ATOM 1924 O O . ALA A 1 244 ? -5.780 8.194 31.644 1.00 53.31 244 ALA A O 1
ATOM 1925 N N . ALA A 1 245 ? -5.590 6.350 32.898 1.00 56.41 245 ALA A N 1
ATOM 1926 C CA . ALA A 1 245 ? -5.020 7.016 34.070 1.00 56.41 245 ALA A CA 1
ATOM 1927 C C . ALA A 1 245 ? -3.502 7.304 33.983 1.00 56.41 245 ALA A C 1
ATOM 1929 O O . ALA A 1 245 ? -2.960 7.982 34.861 1.00 56.41 245 ALA A O 1
ATOM 1930 N N . ARG A 1 246 ? -2.780 6.786 32.970 1.00 56.03 246 ARG A N 1
ATOM 1931 C CA . ARG A 1 246 ? -1.317 6.981 32.832 1.00 56.03 246 ARG A CA 1
ATOM 1932 C C . ARG A 1 246 ? -0.921 8.095 31.864 1.00 56.03 246 ARG A C 1
ATOM 1934 O O . ARG A 1 246 ? 0.135 8.690 32.054 1.00 56.03 246 ARG A O 1
ATOM 1941 N N . GLY A 1 247 ? -1.759 8.416 30.877 1.00 48.12 247 GLY A N 1
ATOM 1942 C CA . GLY A 1 247 ? -1.441 9.403 29.833 1.00 48.12 247 GLY A CA 1
ATOM 1943 C C . GLY A 1 247 ? -1.316 10.856 30.311 1.00 48.12 247 GLY A C 1
ATOM 1944 O O . GLY A 1 247 ? -0.810 11.698 29.575 1.00 48.12 247 GLY A O 1
ATOM 1945 N N . GLU A 1 248 ? -1.745 11.163 31.536 1.00 46.25 248 GLU A N 1
ATOM 1946 C CA . GLU A 1 248 ? -1.759 12.533 32.063 1.00 46.25 248 GLU A CA 1
ATOM 1947 C C . GLU A 1 248 ? -0.464 12.950 32.779 1.00 46.25 248 GLU A C 1
ATOM 1949 O O . GLU A 1 248 ? -0.262 14.138 33.014 1.00 46.25 248 GLU A O 1
ATOM 1954 N N . ARG A 1 249 ? 0.447 12.014 33.092 1.00 53.53 249 ARG A N 1
ATOM 1955 C CA . ARG A 1 249 ? 1.664 12.321 33.877 1.00 53.53 249 ARG A CA 1
ATOM 1956 C C . ARG A 1 249 ? 2.902 12.680 33.054 1.00 53.53 249 ARG A C 1
ATOM 1958 O O . ARG A 1 249 ? 3.820 13.265 33.612 1.00 53.53 249 ARG A O 1
ATOM 1965 N N . ASP A 1 250 ? 2.907 12.389 31.754 1.00 46.00 250 ASP A N 1
ATOM 1966 C CA . ASP A 1 250 ? 4.077 12.578 30.878 1.00 46.00 250 ASP A CA 1
ATOM 1967 C C . ASP A 1 250 ? 3.937 13.765 29.909 1.00 46.00 250 ASP A C 1
ATOM 1969 O O . ASP A 1 250 ? 4.695 13.872 28.943 1.00 46.00 250 ASP A O 1
ATOM 1973 N N . ARG A 1 251 ? 2.993 14.692 30.137 1.00 45.53 251 ARG A N 1
ATOM 1974 C CA . ARG A 1 251 ? 3.009 15.973 29.413 1.00 45.53 251 ARG A CA 1
ATOM 1975 C C . ARG A 1 251 ? 4.213 16.785 29.901 1.00 45.53 251 ARG A C 1
ATOM 1977 O O . ARG A 1 251 ? 4.226 17.161 31.072 1.00 45.53 251 ARG A O 1
ATOM 1984 N N . PRO A 1 252 ? 5.201 17.094 29.041 1.00 47.41 252 PRO A N 1
ATOM 1985 C CA . PRO A 1 252 ? 6.247 18.029 29.411 1.00 47.41 252 PRO A CA 1
ATOM 1986 C C . PRO A 1 252 ? 5.581 19.375 29.692 1.00 47.41 252 PRO A C 1
ATOM 1988 O O . PRO A 1 252 ? 4.825 19.884 28.860 1.00 47.41 252 PRO A O 1
ATOM 1991 N N . ASP A 1 253 ? 5.833 19.927 30.873 1.00 50.41 253 ASP A N 1
ATOM 1992 C CA . ASP A 1 253 ? 5.435 21.287 31.201 1.00 50.41 253 ASP A CA 1
ATOM 1993 C C . ASP A 1 253 ? 6.260 22.255 30.340 1.00 50.41 253 ASP A C 1
ATOM 1995 O O . ASP A 1 253 ? 7.401 22.595 30.650 1.00 50.41 253 ASP A O 1
ATOM 1999 N N . PHE A 1 254 ? 5.695 22.663 29.203 1.00 53.81 254 PHE A N 1
ATOM 2000 C CA . PHE A 1 254 ? 6.281 23.674 28.320 1.00 53.81 254 PHE A CA 1
ATOM 2001 C C . PHE A 1 254 ? 6.056 25.111 28.840 1.00 53.81 254 PHE A C 1
ATOM 2003 O O . PHE A 1 254 ? 6.356 26.076 28.138 1.00 53.81 254 PHE A O 1
ATOM 2010 N N . GLY A 1 255 ? 5.541 25.279 30.063 1.00 45.84 255 GLY A N 1
ATOM 2011 C CA . GLY A 1 255 ? 5.061 26.548 30.603 1.00 45.84 255 GLY A CA 1
ATOM 2012 C C . GLY A 1 255 ? 6.106 27.554 31.097 1.00 45.84 255 GLY A C 1
ATOM 2013 O O . GLY A 1 255 ? 5.697 28.567 31.660 1.00 45.84 255 GLY A O 1
ATOM 2014 N N . SER A 1 256 ? 7.422 27.352 30.933 1.00 46.84 256 SER A N 1
ATOM 2015 C CA . SER A 1 256 ? 8.395 28.243 31.606 1.00 46.84 256 SER A CA 1
ATOM 2016 C C . SER A 1 256 ? 9.647 28.706 30.847 1.00 46.84 256 SER A C 1
ATOM 2018 O O . SER A 1 256 ? 10.412 29.471 31.429 1.00 46.84 256 SER A O 1
ATOM 2020 N N . GLN A 1 257 ? 9.870 28.360 29.570 1.00 40.62 257 GLN A N 1
ATOM 2021 C CA . GLN A 1 257 ? 11.154 28.692 28.903 1.00 40.62 257 GLN A CA 1
ATOM 2022 C C . GLN A 1 257 ? 11.119 29.654 27.707 1.00 40.62 257 GLN A C 1
ATOM 2024 O O . GLN A 1 257 ? 12.157 29.884 27.097 1.00 40.62 257 GLN A O 1
ATOM 2029 N N . PHE A 1 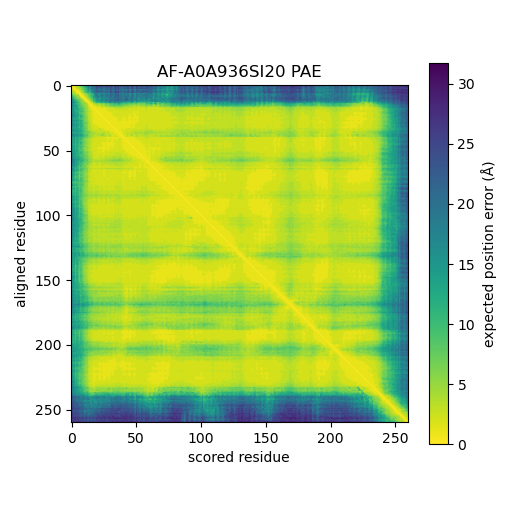258 ? 9.997 30.313 27.415 1.00 43.16 258 PHE A N 1
ATOM 2030 C CA . PHE A 1 258 ? 9.982 31.389 26.416 1.00 43.16 258 PHE A CA 1
ATOM 2031 C C . PHE A 1 258 ? 9.350 32.661 26.985 1.00 43.16 258 PHE A C 1
ATOM 2033 O O . PHE A 1 258 ? 8.158 32.913 26.831 1.00 43.16 258 PHE A O 1
ATOM 2040 N N . ARG A 1 259 ? 10.174 33.477 27.652 1.00 43.78 259 ARG A N 1
ATOM 2041 C CA . ARG A 1 259 ? 9.970 34.930 27.717 1.00 43.78 259 ARG A CA 1
ATOM 2042 C C . ARG A 1 259 ? 11.006 35.569 26.797 1.00 43.78 259 ARG A C 1
ATOM 2044 O O . ARG A 1 259 ? 12.197 35.325 26.981 1.00 43.78 259 ARG A O 1
ATOM 2051 N N . LEU A 1 260 ? 10.506 36.286 25.792 1.00 47.53 260 LEU A N 1
ATOM 2052 C CA . LEU A 1 260 ? 11.269 37.185 24.924 1.00 47.53 260 LEU A CA 1
ATOM 2053 C C . LEU A 1 260 ? 11.827 38.363 25.730 1.00 47.53 260 LEU A C 1
ATOM 2055 O O . LEU A 1 260 ? 11.131 38.788 26.683 1.00 47.53 260 LEU A O 1
#